Protein AF-A0A8T0TSN0-F1 (afdb_monomer)

Mean predicted aligned error: 18.47 Å

pLDDT: mean 72.39, std 22.63, range [35.97, 98.5]

Nearest PDB structures (foldseek):
  1fk3-assembly1_A  TM=9.485E-01  e=2.609E-08  Zea mays
  7w9a-assembly1_A  TM=9.425E-01  e=8.550E-08  Solanum melongena
  1mid-assembly1_A  TM=9.487E-01  e=1.592E-07  Hordeum vulgare
  2alg-assembly1_A  TM=9.330E-01  e=5.217E-07  Prunus persica
  7ksc-assembly1_A  TM=9.188E-01  e=3.512E-07  Punica granatum

Organism: Panicum virgatum (NCBI:txid38727)

Radius of gyration: 29.58 Å; Cα contacts (8 Å, |Δi|>4): 107; chains: 1; bounding box: 33×53×97 Å

Solvent-accessible surface area (backbone atoms only — not comparable to full-atom values): 11401 Å² total; per-residue (Å²): 144,73,74,69,62,58,55,56,54,51,54,50,52,57,56,56,60,66,73,67,60,82,75,82,75,81,74,80,77,77,86,78,91,77,94,82,85,81,88,88,90,86,87,86,89,87,83,86,90,82,85,88,86,81,88,87,76,90,79,67,58,61,64,56,52,51,57,58,56,63,65,71,77,76,76,76,79,76,66,80,79,71,78,73,75,73,45,53,71,58,58,49,56,37,46,52,60,28,46,51,24,26,58,62,77,38,98,59,74,41,75,65,14,39,47,23,56,45,52,54,57,70,61,31,77,47,49,68,36,41,30,47,50,39,54,36,48,47,55,44,41,72,75,68,58,48,38,65,69,41,60,51,42,46,47,55,79,51,75,44,87,70,101,67,83,74,55,87,77,61,65,39,88,75,55,113

Structure (mmCIF, N/CA/C/O backbone):
data_AF-A0A8T0TSN0-F1
#
_entry.id   AF-A0A8T0TSN0-F1
#
loop_
_atom_site.group_PDB
_atom_site.id
_atom_site.type_symbol
_atom_site.label_atom_id
_atom_site.label_alt_id
_atom_site.label_comp_id
_atom_site.label_asym_id
_atom_site.label_entity_id
_atom_site.label_seq_id
_atom_site.pdbx_PDB_ins_code
_atom_site.Cartn_x
_atom_site.Cartn_y
_atom_site.Cartn_z
_atom_site.occupancy
_atom_site.B_iso_or_equiv
_atom_site.auth_seq_id
_atom_site.auth_comp_id
_atom_site.auth_asym_id
_atom_site.auth_atom_id
_atom_site.pdbx_PDB_model_num
ATOM 1 N N . MET A 1 1 ? 4.024 39.958 25.732 1.00 46.03 1 MET A N 1
ATOM 2 C CA . MET A 1 1 ? 3.624 38.627 25.214 1.00 46.03 1 MET A CA 1
ATOM 3 C C . MET A 1 1 ? 3.167 38.753 23.751 1.00 46.03 1 MET A C 1
ATOM 5 O O . MET A 1 1 ? 1.988 38.971 23.524 1.00 46.03 1 MET A O 1
ATOM 9 N N . LYS A 1 2 ? 4.072 38.726 22.751 1.00 50.94 2 LYS A N 1
ATOM 10 C CA . LYS A 1 2 ? 3.690 38.924 21.323 1.00 50.94 2 LYS A CA 1
ATOM 11 C C . LYS A 1 2 ? 4.368 38.005 20.282 1.00 50.94 2 LYS A C 1
ATOM 13 O O . LYS A 1 2 ? 3.923 37.993 19.143 1.00 50.94 2 LYS A O 1
ATOM 18 N N . LYS A 1 3 ? 5.399 37.217 20.630 1.00 50.06 3 LYS A N 1
ATOM 19 C CA . LYS A 1 3 ? 6.140 36.394 19.643 1.00 50.06 3 LYS A CA 1
ATOM 20 C C . LYS A 1 3 ? 5.424 35.100 19.208 1.00 50.06 3 LYS A C 1
ATOM 22 O O . LYS A 1 3 ? 5.630 34.659 18.086 1.00 50.06 3 LYS A O 1
ATOM 27 N N . THR A 1 4 ? 4.562 34.513 20.042 1.00 53.72 4 THR A N 1
ATOM 28 C CA . THR A 1 4 ? 3.956 33.188 19.781 1.00 53.72 4 THR A CA 1
ATOM 29 C C . THR A 1 4 ? 2.926 33.182 18.644 1.00 53.72 4 THR A C 1
ATOM 31 O O . THR A 1 4 ? 2.804 32.191 17.931 1.00 53.72 4 THR A O 1
ATOM 34 N N . ILE A 1 5 ? 2.205 34.291 18.444 1.00 56.34 5 ILE A N 1
ATOM 35 C CA . ILE A 1 5 ? 1.092 34.387 17.478 1.00 56.34 5 ILE A CA 1
ATOM 36 C C . ILE A 1 5 ? 1.593 34.287 16.025 1.00 56.34 5 ILE A C 1
ATOM 38 O O . ILE A 1 5 ? 0.946 33.654 15.194 1.00 56.34 5 ILE A O 1
ATOM 42 N N . GLY A 1 6 ? 2.772 34.850 15.730 1.00 50.50 6 GLY A N 1
ATOM 43 C CA . GLY A 1 6 ? 3.362 34.809 14.388 1.00 50.50 6 GLY A CA 1
ATOM 44 C C . GLY A 1 6 ? 3.642 33.384 13.902 1.00 50.50 6 GLY A C 1
ATOM 45 O O . GLY A 1 6 ? 3.283 33.043 12.780 1.00 50.50 6 GLY A O 1
ATOM 46 N N . ASN A 1 7 ? 4.195 32.524 14.765 1.00 55.28 7 ASN A N 1
ATOM 47 C CA . ASN A 1 7 ? 4.469 31.128 14.405 1.00 55.28 7 ASN A CA 1
ATOM 48 C C . ASN A 1 7 ? 3.186 30.348 14.090 1.00 55.28 7 ASN A C 1
ATOM 50 O O . ASN A 1 7 ? 3.180 29.548 13.160 1.00 55.28 7 ASN A O 1
ATOM 54 N N . LEU A 1 8 ? 2.094 30.589 14.824 1.00 56.00 8 LEU A N 1
ATOM 55 C CA . LEU A 1 8 ? 0.829 29.884 14.596 1.00 56.00 8 LEU A CA 1
ATOM 56 C C . LEU A 1 8 ? 0.200 30.254 13.240 1.00 56.00 8 LEU A C 1
ATOM 58 O O . LEU A 1 8 ? -0.287 29.376 12.528 1.00 56.00 8 LEU A O 1
ATOM 62 N N . LEU A 1 9 ? 0.278 31.532 12.849 1.00 54.62 9 LEU A N 1
ATOM 63 C CA . LEU A 1 9 ? -0.134 31.992 11.518 1.00 54.62 9 LEU A CA 1
ATOM 64 C C . LEU A 1 9 ? 0.732 31.371 10.412 1.00 54.62 9 LEU A C 1
ATOM 66 O O . LEU A 1 9 ? 0.193 30.875 9.428 1.00 54.62 9 LEU A O 1
ATOM 70 N N . VAL A 1 10 ? 2.056 31.327 10.595 1.00 57.38 10 VAL A N 1
ATOM 71 C CA . VAL A 1 10 ? 2.988 30.709 9.635 1.00 57.38 10 VAL A CA 1
ATOM 72 C C . VAL A 1 10 ? 2.719 29.207 9.465 1.00 57.38 10 VAL A C 1
ATOM 74 O O . VAL A 1 10 ? 2.644 28.730 8.334 1.00 57.38 10 VAL A O 1
ATOM 77 N N . ILE A 1 11 ? 2.498 28.465 10.557 1.00 57.41 11 ILE A N 1
ATOM 78 C CA . ILE A 1 11 ? 2.144 27.032 10.517 1.00 57.41 11 ILE A CA 1
ATOM 79 C C . ILE A 1 11 ? 0.813 26.811 9.780 1.00 57.41 11 ILE A C 1
ATOM 81 O O . ILE A 1 11 ? 0.703 25.880 8.980 1.00 57.41 11 ILE A O 1
ATOM 85 N N . SER A 1 12 ? -0.181 27.678 10.004 1.00 54.06 12 SER A N 1
ATOM 86 C CA . SER A 1 12 ? -1.454 27.636 9.274 1.00 54.06 12 SER A CA 1
ATOM 87 C C . SER A 1 12 ? -1.238 27.842 7.770 1.00 54.06 12 SER A C 1
ATOM 89 O O . SER A 1 12 ? -1.672 27.016 6.967 1.00 54.06 12 SER A O 1
ATOM 91 N N . SER A 1 13 ? -0.479 28.872 7.379 1.00 53.94 13 SER A N 1
ATOM 92 C CA . SER A 1 13 ? -0.150 29.148 5.974 1.00 53.94 13 SER A CA 1
ATOM 93 C C . SER A 1 13 ? 0.579 27.988 5.291 1.00 53.94 13 SER A C 1
ATOM 95 O O . SER A 1 13 ? 0.224 27.652 4.162 1.00 53.94 13 SER A O 1
ATOM 97 N N . TYR A 1 14 ? 1.539 27.334 5.957 1.00 52.16 14 TYR A N 1
ATOM 98 C CA . TYR A 1 14 ? 2.196 26.139 5.408 1.00 52.16 14 TYR A CA 1
ATOM 99 C C . TYR A 1 14 ? 1.219 24.974 5.202 1.00 52.16 14 TYR A C 1
ATOM 101 O O . TYR A 1 14 ? 1.295 24.302 4.175 1.00 52.16 14 TYR A O 1
ATOM 109 N N . LYS A 1 15 ? 0.254 24.770 6.113 1.00 51.84 15 LYS A N 1
ATOM 110 C CA . LYS A 1 15 ? -0.822 23.787 5.905 1.00 51.84 15 LYS A CA 1
ATOM 111 C C . LYS A 1 15 ? -1.685 24.127 4.688 1.00 51.84 15 LYS A C 1
ATOM 113 O O . LYS A 1 15 ? -1.944 23.238 3.887 1.00 51.84 15 LYS A O 1
ATOM 118 N N . TYR A 1 16 ? -2.085 25.387 4.507 1.00 43.66 16 TYR A N 1
ATOM 119 C CA . TYR A 1 16 ? -2.897 25.795 3.350 1.00 43.66 16 TYR A CA 1
ATOM 120 C C . TYR A 1 16 ? -2.176 25.610 2.004 1.00 43.66 16 TYR A C 1
ATOM 122 O O . TYR A 1 16 ? -2.794 25.130 1.058 1.00 43.66 16 TYR A O 1
ATOM 130 N N . HIS A 1 17 ? -0.878 25.919 1.912 1.00 45.03 17 HIS A N 1
ATOM 131 C CA . HIS A 1 17 ? -0.121 25.775 0.656 1.00 45.03 17 HIS A CA 1
ATOM 132 C C . HIS A 1 17 ? 0.126 24.311 0.246 1.00 45.03 17 HIS A C 1
ATOM 134 O O . HIS A 1 17 ? 0.372 24.042 -0.929 1.00 45.03 17 HIS A O 1
ATOM 140 N N . ALA A 1 18 ? 0.020 23.355 1.175 1.00 51.06 18 ALA A N 1
ATOM 141 C CA . ALA A 1 18 ? 0.061 21.929 0.847 1.00 51.06 18 ALA A CA 1
ATOM 142 C C . ALA A 1 18 ? -1.215 21.449 0.120 1.00 51.06 18 ALA A C 1
ATOM 144 O O . ALA A 1 18 ? -1.138 20.537 -0.697 1.00 51.06 18 ALA A O 1
ATOM 145 N N . TYR A 1 19 ? -2.369 22.083 0.366 1.00 48.78 19 TYR A N 1
ATOM 146 C CA . TYR A 1 19 ? -3.652 21.730 -0.265 1.00 48.78 19 TYR A CA 1
ATOM 147 C C . TYR A 1 19 ? -3.869 22.353 -1.656 1.00 48.78 19 TYR A C 1
ATOM 149 O O . TYR A 1 19 ? -4.847 22.021 -2.319 1.00 48.78 19 TYR A O 1
ATOM 157 N N . THR A 1 20 ? -2.988 23.251 -2.110 1.00 43.12 20 THR A N 1
ATOM 158 C CA . THR A 1 20 ? -3.119 23.952 -3.404 1.00 43.12 20 THR A CA 1
ATOM 159 C C . THR A 1 20 ? -2.108 23.504 -4.463 1.00 43.12 20 THR A C 1
ATOM 161 O O . THR A 1 20 ? -2.026 24.110 -5.532 1.00 43.12 20 THR A O 1
ATOM 164 N N . GLN A 1 21 ? -1.365 22.419 -4.216 1.00 43.66 21 GLN A N 1
ATOM 165 C CA . GLN A 1 21 ? -0.650 21.707 -5.279 1.00 43.66 21 GLN A CA 1
ATOM 166 C C . GLN A 1 21 ? -1.676 21.063 -6.233 1.00 43.66 21 GLN A C 1
ATOM 168 O O . GLN A 1 21 ? -2.540 20.318 -5.766 1.00 43.66 21 GLN A O 1
ATOM 173 N N . PRO A 1 22 ? -1.624 21.316 -7.555 1.00 40.66 22 PRO A N 1
ATOM 174 C CA . PRO A 1 22 ? -2.557 20.700 -8.489 1.00 40.66 22 PRO A CA 1
ATOM 175 C C . PRO A 1 22 ? -2.286 19.195 -8.588 1.00 40.66 22 PRO A C 1
ATOM 177 O O . PRO A 1 22 ? -1.227 18.776 -9.053 1.00 40.66 22 PRO A O 1
ATOM 180 N N . ILE A 1 23 ? -3.263 18.384 -8.172 1.00 48.88 23 ILE A N 1
ATOM 181 C CA . ILE A 1 23 ? -3.231 16.924 -8.327 1.00 48.88 23 ILE A CA 1
ATOM 182 C C . ILE A 1 23 ? -3.028 16.600 -9.817 1.00 48.88 23 ILE A C 1
ATOM 184 O O . ILE A 1 23 ? -3.857 17.032 -10.630 1.00 48.88 23 ILE A O 1
ATOM 188 N N . PRO A 1 24 ? -1.990 15.825 -10.200 1.00 42.97 24 PRO A N 1
ATOM 189 C CA . PRO A 1 24 ? -1.867 15.310 -11.555 1.00 42.97 24 PRO A CA 1
ATOM 190 C C . PRO A 1 24 ? -3.104 14.466 -11.853 1.00 42.97 24 PRO A C 1
ATOM 192 O O . PRO A 1 24 ? -3.306 13.416 -11.249 1.00 42.97 24 PRO A O 1
ATOM 195 N N . GLN A 1 25 ? -3.975 14.949 -12.739 1.00 44.41 25 GLN A N 1
ATOM 196 C CA . GLN A 1 25 ? -5.212 14.247 -13.065 1.00 44.41 25 GLN A CA 1
ATOM 197 C C . GLN A 1 25 ? -4.860 12.907 -13.721 1.00 44.41 25 GLN A C 1
ATOM 199 O O . GLN A 1 25 ? -4.464 12.873 -14.888 1.00 44.41 25 GLN A O 1
ATOM 204 N N . HIS A 1 26 ? -5.009 11.806 -12.977 1.00 50.00 26 HIS A N 1
ATOM 205 C CA . HIS A 1 26 ? -4.962 10.457 -13.534 1.00 50.00 26 HIS A CA 1
ATOM 206 C C . HIS A 1 26 ? -6.124 10.332 -14.518 1.00 50.00 26 HIS A C 1
ATOM 208 O O . HIS A 1 26 ? -7.288 10.187 -14.143 1.00 50.00 26 HIS A O 1
ATOM 214 N N . GLN A 1 27 ? -5.808 10.515 -15.798 1.00 49.09 27 GLN A N 1
ATOM 215 C CA . GLN A 1 27 ? -6.815 10.756 -16.815 1.00 49.09 27 GLN A CA 1
ATOM 216 C C . GLN A 1 27 ? -7.541 9.453 -17.154 1.00 49.09 27 GLN A C 1
ATOM 218 O O . GLN A 1 27 ? -7.103 8.702 -18.026 1.00 49.09 27 GLN A O 1
ATOM 223 N N . HIS A 1 28 ? -8.678 9.224 -16.487 1.00 44.50 28 HIS A N 1
ATOM 224 C CA . HIS A 1 28 ? -9.681 8.231 -16.870 1.00 44.50 28 HIS A CA 1
ATOM 225 C C . HIS A 1 28 ? -10.085 8.459 -18.331 1.00 44.50 28 HIS A C 1
ATOM 227 O O . HIS A 1 28 ? -10.929 9.295 -18.662 1.00 44.50 28 HIS A O 1
ATOM 233 N N . ARG A 1 29 ? -9.425 7.730 -19.232 1.00 45.00 29 ARG A N 1
ATOM 234 C CA . ARG A 1 29 ? -9.564 7.890 -20.675 1.00 45.00 29 ARG A CA 1
ATOM 235 C C . ARG A 1 29 ? -10.793 7.129 -21.166 1.00 45.00 29 ARG A C 1
ATOM 237 O O . ARG A 1 29 ? -10.674 6.092 -21.811 1.00 45.00 29 ARG A O 1
ATOM 244 N N . SER A 1 30 ? -11.976 7.671 -20.888 1.00 48.28 30 SER A N 1
ATOM 245 C CA . SER A 1 30 ? -13.216 7.229 -21.529 1.00 48.28 30 SER A CA 1
ATOM 246 C C . SER A 1 30 ? -13.090 7.370 -23.048 1.00 48.28 30 SER A C 1
ATOM 248 O O . SER A 1 30 ? -13.093 8.478 -23.586 1.00 48.28 30 SER A O 1
ATOM 250 N N . HIS A 1 31 ? -12.966 6.243 -23.749 1.00 50.12 31 HIS A N 1
ATOM 251 C CA . HIS A 1 31 ? -12.970 6.191 -25.209 1.00 50.12 31 HIS A CA 1
ATOM 252 C C . HIS A 1 31 ? -14.395 6.417 -25.737 1.00 50.12 31 HIS A C 1
ATOM 254 O O . HIS A 1 31 ? -15.145 5.467 -25.952 1.00 50.12 31 HIS A O 1
ATOM 260 N N . SER A 1 32 ? -14.769 7.681 -25.950 1.00 55.88 32 SER A N 1
ATOM 261 C CA . SER A 1 32 ? -15.997 8.029 -26.673 1.00 55.88 32 SER A CA 1
ATOM 262 C C . SER A 1 32 ? -15.746 8.046 -28.184 1.00 55.88 32 SER A C 1
ATOM 264 O O . SER A 1 32 ? -14.800 8.680 -28.650 1.00 55.88 32 SER A O 1
ATOM 266 N N . ASN A 1 33 ? -16.586 7.339 -28.944 1.00 62.00 33 ASN A N 1
ATOM 267 C CA . ASN A 1 33 ? -16.467 7.161 -30.393 1.00 62.00 33 ASN A CA 1
ATOM 268 C C . ASN A 1 33 ? -17.555 7.973 -31.126 1.00 62.00 33 ASN A C 1
ATOM 270 O O . ASN A 1 33 ? -18.679 7.511 -31.290 1.00 62.00 33 ASN A O 1
ATOM 274 N N . GLN A 1 34 ? -17.205 9.169 -31.601 1.00 46.94 34 GLN A N 1
ATOM 275 C CA . GLN A 1 34 ? -18.017 10.021 -32.485 1.00 46.94 34 GLN A CA 1
ATOM 276 C C . GLN A 1 34 ? -17.013 10.871 -33.291 1.00 46.94 34 GLN A C 1
ATOM 278 O O . GLN A 1 34 ? -16.213 11.577 -32.691 1.00 46.94 34 GLN A O 1
ATOM 283 N N . HIS A 1 35 ? -16.880 10.833 -34.618 1.00 53.66 35 HIS A N 1
ATOM 284 C CA . HIS A 1 35 ? -17.768 10.425 -35.713 1.00 53.66 35 HIS A CA 1
ATOM 285 C C . HIS A 1 35 ? -19.004 11.312 -35.943 1.00 53.66 35 HIS A C 1
ATOM 287 O O . HIS A 1 35 ? -20.119 10.816 -36.041 1.00 53.66 35 HIS A O 1
ATOM 293 N N . THR A 1 36 ? -18.769 12.618 -36.119 1.00 39.94 36 THR A N 1
ATOM 294 C CA . THR A 1 36 ? -19.529 13.464 -37.064 1.00 39.94 36 THR A CA 1
ATOM 295 C C . THR A 1 36 ? -18.716 14.699 -37.459 1.00 39.94 36 THR A C 1
ATOM 297 O O . THR A 1 36 ? -18.058 15.300 -36.617 1.00 39.94 36 THR A O 1
ATOM 300 N N . GLN A 1 37 ? -18.810 15.103 -38.727 1.00 42.53 37 GLN A N 1
ATOM 301 C CA . GLN A 1 37 ? -18.306 16.369 -39.269 1.00 42.53 37 GLN A CA 1
ATOM 302 C C . GLN A 1 37 ? -19.433 17.004 -40.096 1.00 42.53 37 GLN A C 1
ATOM 304 O O . GLN A 1 37 ? -20.152 16.275 -40.783 1.00 42.53 37 GLN A O 1
ATOM 309 N N . PRO A 1 38 ? -19.613 18.335 -40.035 1.00 47.53 38 PRO A N 1
ATOM 310 C CA . PRO A 1 38 ? -19.686 19.067 -41.303 1.00 47.53 38 PRO A CA 1
ATOM 311 C C . PRO A 1 38 ? -19.029 20.466 -41.295 1.00 47.53 38 PRO A C 1
ATOM 313 O O . PRO A 1 38 ? -18.999 21.167 -40.292 1.00 47.53 38 PRO A O 1
ATOM 316 N N . SER A 1 39 ? -18.547 20.845 -42.482 1.00 43.16 39 SER A N 1
ATOM 317 C CA . SER A 1 39 ? -18.520 22.187 -43.098 1.00 43.16 39 SER A CA 1
ATOM 318 C C . SER A 1 39 ? -18.404 23.459 -42.238 1.00 43.16 39 SER A C 1
ATOM 320 O O . SER A 1 39 ? -19.370 23.868 -41.604 1.00 43.16 39 SER A O 1
ATOM 322 N N . HIS A 1 40 ? -17.326 24.230 -42.447 1.00 44.66 40 HIS A N 1
ATOM 323 C CA . HIS A 1 40 ? -17.355 25.419 -43.333 1.00 44.66 40 HIS A CA 1
ATOM 324 C C . HIS A 1 40 ? -15.958 26.061 -43.474 1.00 44.66 40 HIS A C 1
ATOM 326 O O . HIS A 1 40 ? -15.380 26.470 -42.475 1.00 44.66 40 HIS A O 1
ATOM 332 N N . TYR A 1 41 ? -15.438 26.209 -44.703 1.00 39.41 41 TYR A N 1
ATOM 333 C CA . TYR A 1 41 ? -14.265 27.053 -44.999 1.00 39.41 41 TYR A CA 1
ATOM 334 C C . TYR A 1 41 ? -14.309 27.646 -46.419 1.00 39.41 41 TYR A C 1
ATOM 336 O O . TYR A 1 41 ? -14.544 26.937 -47.394 1.00 39.41 41 TYR A O 1
ATOM 344 N N . LEU A 1 42 ? -14.044 28.954 -46.486 1.00 45.34 42 LEU A N 1
ATOM 345 C CA . LEU A 1 42 ? -13.826 29.855 -47.634 1.00 45.34 42 LEU A CA 1
ATOM 346 C C . LEU A 1 42 ? -12.902 30.976 -47.088 1.00 45.34 42 LEU A C 1
ATOM 348 O O . LEU A 1 42 ? -12.923 31.205 -45.880 1.00 45.34 42 LEU A O 1
ATOM 352 N N . HIS A 1 43 ? -12.089 31.739 -47.821 1.00 39.88 43 HIS A N 1
ATOM 353 C CA . HIS A 1 43 ? -11.708 31.864 -49.242 1.00 39.88 43 HIS A CA 1
ATOM 354 C C . HIS A 1 43 ? -10.313 32.564 -49.226 1.00 39.88 43 HIS A C 1
ATOM 356 O O . HIS A 1 43 ? -9.998 33.198 -48.221 1.00 39.88 43 HIS A O 1
ATOM 362 N N . ALA A 1 44 ? -9.415 32.571 -50.216 1.00 43.44 44 ALA A N 1
ATOM 363 C CA . ALA A 1 44 ? -9.299 32.032 -51.583 1.00 43.44 44 ALA A CA 1
ATOM 364 C C . ALA A 1 44 ? -7.757 31.870 -51.851 1.00 43.44 44 ALA A C 1
ATOM 366 O O . ALA A 1 44 ? -7.013 31.798 -50.877 1.00 43.44 44 ALA A O 1
ATOM 367 N N . GLU A 1 45 ? -7.124 31.792 -53.032 1.00 41.94 45 GLU A N 1
ATOM 368 C CA . GLU A 1 45 ? -7.501 31.801 -54.462 1.00 41.94 45 GLU A CA 1
ATOM 369 C C . GLU A 1 45 ? -6.876 30.538 -55.141 1.00 41.94 45 GLU A C 1
ATOM 371 O O . GLU A 1 45 ? -7.135 29.450 -54.637 1.00 41.94 45 GLU A O 1
ATOM 376 N N . GLY A 1 46 ? -6.073 30.485 -56.225 1.00 38.97 46 GLY A N 1
ATOM 377 C CA . GLY A 1 46 ? -5.625 31.451 -57.251 1.00 38.97 46 GLY A CA 1
ATOM 378 C C . GLY A 1 46 ? -4.300 31.047 -57.926 1.00 38.97 46 GLY A C 1
ATOM 379 O O . GLY A 1 46 ? -3.326 30.790 -57.227 1.00 38.97 46 GLY A O 1
ATOM 380 N N . GLY A 1 47 ? -4.233 31.051 -59.269 1.00 35.97 47 GLY A N 1
ATOM 381 C CA . GLY A 1 47 ? -2.957 31.044 -60.019 1.00 35.97 47 GLY A CA 1
ATOM 382 C C . GLY A 1 47 ? -2.766 29.971 -61.110 1.00 35.97 47 GLY A C 1
ATOM 383 O O . GLY A 1 47 ? -2.395 28.849 -60.806 1.00 35.97 47 GLY A O 1
ATOM 384 N N . ALA A 1 48 ? -2.923 30.392 -62.375 1.00 44.81 48 ALA A N 1
ATOM 385 C CA . ALA A 1 48 ? -2.330 29.875 -63.630 1.00 44.81 48 ALA A CA 1
ATOM 386 C C . ALA A 1 48 ? -2.343 28.359 -63.986 1.00 44.81 48 ALA A C 1
ATOM 388 O O . ALA A 1 48 ? -1.936 27.477 -63.241 1.00 44.81 48 ALA A O 1
ATOM 389 N N . THR A 1 49 ? -2.704 28.066 -65.243 1.00 46.94 49 THR A N 1
ATOM 390 C CA . THR A 1 49 ? -2.707 26.714 -65.838 1.00 46.94 49 THR A CA 1
ATOM 391 C C . THR A 1 49 ? -1.481 26.461 -66.721 1.00 46.94 49 THR A C 1
ATOM 393 O O . THR A 1 49 ? -1.091 27.342 -67.480 1.00 46.94 49 THR A O 1
ATOM 396 N N . HIS A 1 50 ? -0.940 25.234 -66.731 1.00 42.69 50 HIS A N 1
ATOM 397 C CA . HIS A 1 50 ? -0.062 24.762 -67.816 1.00 42.69 50 HIS A CA 1
ATOM 398 C C . HIS A 1 50 ? -0.322 23.290 -68.201 1.00 42.69 50 HIS A C 1
ATOM 400 O O . HIS A 1 50 ? 0.163 22.363 -67.567 1.00 42.69 50 HIS A O 1
ATOM 406 N N . GLN A 1 51 ? -1.126 23.148 -69.262 1.00 49.03 51 GLN A N 1
ATOM 407 C CA . GLN A 1 51 ? -1.207 22.107 -70.308 1.00 49.03 51 GLN A CA 1
ATOM 408 C C . GLN A 1 51 ? -0.753 20.651 -70.039 1.00 49.03 51 GLN A C 1
ATOM 410 O O . GLN A 1 51 ? 0.355 20.358 -69.605 1.00 49.03 51 GLN A O 1
ATOM 415 N N . ALA A 1 52 ? -1.601 19.708 -70.464 1.00 48.81 52 ALA A N 1
ATOM 416 C CA . ALA A 1 52 ? -1.407 18.270 -70.289 1.00 48.81 52 ALA A CA 1
ATOM 417 C C . ALA A 1 52 ? -0.648 17.569 -71.435 1.00 48.81 52 ALA A C 1
ATOM 419 O O . ALA A 1 52 ? -0.798 17.898 -72.613 1.00 48.81 52 ALA A O 1
ATOM 420 N N . ARG A 1 53 ? 0.037 16.472 -71.085 1.00 52.22 53 ARG A N 1
ATOM 421 C CA . ARG A 1 53 ? 0.219 15.277 -71.931 1.00 52.22 53 ARG A CA 1
ATOM 422 C C . ARG A 1 53 ? -0.099 14.042 -71.084 1.00 52.22 53 ARG A C 1
ATOM 424 O O . ARG A 1 53 ? 0.132 14.057 -69.879 1.00 52.22 53 ARG A O 1
ATOM 431 N N . ALA A 1 54 ? -0.663 13.000 -71.691 1.00 47.78 54 ALA A N 1
ATOM 432 C CA . ALA A 1 54 ? -1.225 11.855 -70.973 1.00 47.78 54 ALA A CA 1
ATOM 433 C C . ALA A 1 54 ? -0.694 10.515 -71.502 1.00 47.78 54 ALA A C 1
ATOM 435 O O . ALA A 1 54 ? -0.476 10.395 -72.703 1.00 47.78 54 ALA A O 1
ATOM 436 N N . MET A 1 55 ? -0.640 9.510 -70.608 1.00 46.56 55 MET A N 1
ATOM 437 C CA . MET A 1 55 ? -0.474 8.068 -70.902 1.00 46.56 55 MET A CA 1
ATOM 438 C C . MET A 1 55 ? 0.918 7.653 -71.468 1.00 46.56 55 MET A C 1
ATOM 440 O O . MET A 1 55 ? 1.577 8.446 -72.122 1.00 46.56 55 MET A O 1
ATOM 444 N N . THR A 1 56 ? 1.493 6.460 -71.221 1.00 51.09 56 THR A N 1
ATOM 445 C CA . THR A 1 56 ? 1.079 5.228 -70.495 1.00 51.09 56 THR A CA 1
ATOM 446 C C . THR A 1 56 ? 2.264 4.545 -69.768 1.00 51.09 56 THR A C 1
ATOM 448 O O . THR A 1 56 ? 3.242 4.217 -70.434 1.00 51.09 56 THR A O 1
ATOM 451 N N . THR A 1 57 ? 2.117 4.133 -68.493 1.00 42.19 57 THR A N 1
ATOM 452 C CA . THR A 1 57 ? 3.005 3.106 -67.866 1.00 42.19 57 THR A CA 1
ATOM 453 C C . THR A 1 57 ? 2.301 2.263 -66.778 1.00 42.19 57 THR A C 1
ATOM 455 O O . THR A 1 57 ? 2.745 2.179 -65.636 1.00 42.19 57 THR A O 1
ATOM 458 N N . LYS A 1 58 ? 1.162 1.629 -67.099 1.00 42.22 58 LYS A N 1
ATOM 459 C CA . LYS A 1 58 ? 0.261 0.983 -66.109 1.00 42.22 58 LYS A CA 1
ATOM 460 C C . LYS A 1 58 ? 0.785 -0.281 -65.383 1.00 42.22 58 LYS A C 1
ATOM 462 O O . LYS A 1 58 ? 0.054 -0.820 -64.561 1.00 42.22 58 LYS A O 1
ATOM 467 N N . ALA A 1 59 ? 1.996 -0.770 -65.665 1.00 50.09 59 ALA A N 1
ATOM 468 C CA . ALA A 1 59 ? 2.461 -2.087 -65.195 1.00 50.09 59 ALA A CA 1
ATOM 469 C C . ALA A 1 59 ? 3.355 -2.079 -63.934 1.00 50.09 59 ALA A C 1
ATOM 471 O O . ALA A 1 59 ? 3.414 -3.082 -63.231 1.00 50.09 59 ALA A O 1
ATOM 472 N N . ILE A 1 60 ? 4.052 -0.976 -63.630 1.00 50.47 60 ILE A N 1
ATOM 473 C CA . ILE A 1 60 ? 5.075 -0.944 -62.559 1.00 50.47 60 ILE A CA 1
ATOM 474 C C . ILE A 1 60 ? 4.476 -0.527 -61.198 1.00 50.47 60 ILE A C 1
ATOM 476 O O . ILE A 1 60 ? 4.986 -0.892 -60.140 1.00 50.47 60 ILE A O 1
ATOM 480 N N . SER A 1 61 ? 3.355 0.200 -61.201 1.00 51.56 61 SER A N 1
ATOM 481 C CA . SER A 1 61 ? 2.770 0.808 -59.998 1.00 51.56 61 SER A CA 1
ATOM 482 C C . SER A 1 61 ? 2.140 -0.178 -59.007 1.00 51.56 61 SER A C 1
ATOM 484 O O . SER A 1 61 ? 2.070 0.137 -57.822 1.00 51.56 61 SER A O 1
ATOM 486 N N . ALA A 1 62 ? 1.700 -1.362 -59.446 1.00 51.34 62 ALA A N 1
ATOM 487 C CA . ALA A 1 62 ?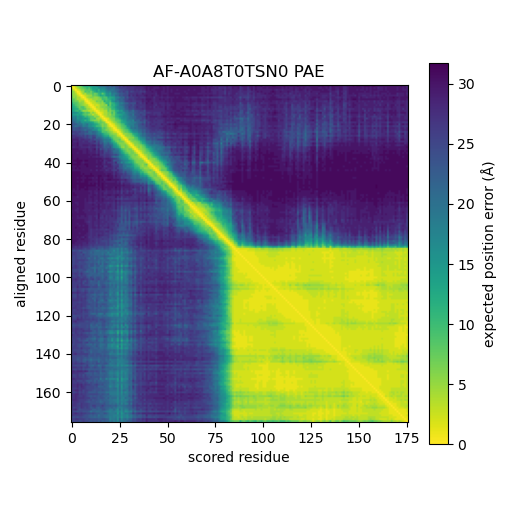 0.988 -2.307 -58.580 1.00 51.34 62 ALA A CA 1
ATOM 488 C C . ALA A 1 62 ? 1.870 -2.849 -57.438 1.00 51.34 62 ALA A C 1
ATOM 490 O O . ALA A 1 62 ? 1.478 -2.796 -56.274 1.00 51.34 62 ALA A O 1
ATOM 491 N N . LEU A 1 63 ? 3.084 -3.313 -57.756 1.00 51.22 63 LEU A N 1
ATOM 492 C CA . LEU A 1 63 ? 4.012 -3.875 -56.765 1.00 51.22 63 LEU A CA 1
ATOM 493 C C . LEU A 1 63 ? 4.504 -2.814 -55.771 1.00 51.22 63 LEU A C 1
ATOM 495 O O . LEU A 1 63 ? 4.549 -3.073 -54.571 1.00 51.22 63 LEU A O 1
ATOM 499 N N . ALA A 1 64 ? 4.808 -1.603 -56.250 1.00 51.75 64 ALA A N 1
ATOM 500 C CA . ALA A 1 64 ? 5.247 -0.501 -55.395 1.00 51.75 64 ALA A CA 1
ATOM 501 C C . ALA A 1 64 ? 4.166 -0.082 -54.381 1.00 51.75 64 ALA A C 1
ATOM 503 O O . ALA A 1 64 ? 4.469 0.107 -53.204 1.00 51.75 64 ALA A O 1
ATOM 504 N N . VAL A 1 65 ? 2.900 0.013 -54.807 1.00 53.22 65 VAL A N 1
ATOM 505 C CA . VAL A 1 65 ? 1.785 0.382 -53.915 1.00 53.22 65 VAL A CA 1
ATOM 506 C C . VAL A 1 65 ? 1.503 -0.709 -52.877 1.00 53.22 65 VAL A C 1
ATOM 508 O O . VAL A 1 65 ? 1.277 -0.379 -51.717 1.00 53.22 65 VAL A O 1
ATOM 511 N N . VAL A 1 66 ? 1.578 -1.995 -53.243 1.00 55.69 66 VAL A N 1
ATOM 512 C CA . VAL A 1 66 ? 1.391 -3.102 -52.282 1.00 55.69 66 VAL A CA 1
ATOM 513 C C . VAL A 1 66 ? 2.504 -3.130 -51.227 1.00 55.69 66 VAL A C 1
ATOM 515 O O . VAL A 1 66 ? 2.208 -3.289 -50.044 1.00 55.69 66 VAL A O 1
ATOM 518 N N . LEU A 1 67 ? 3.764 -2.912 -51.618 1.00 52.19 67 LEU A N 1
ATOM 519 C CA . LEU A 1 67 ? 4.891 -2.855 -50.676 1.00 52.19 67 LEU A CA 1
ATOM 520 C C . LEU A 1 67 ? 4.791 -1.657 -49.715 1.00 52.19 67 LEU A C 1
ATOM 522 O O . LEU A 1 67 ? 5.037 -1.810 -48.519 1.00 52.19 67 LEU A O 1
ATOM 526 N N . LEU A 1 68 ? 4.371 -0.486 -50.208 1.00 50.84 68 LEU A N 1
ATOM 527 C CA . LEU A 1 68 ? 4.139 0.697 -49.370 1.00 50.84 68 LEU A CA 1
ATOM 528 C C . LEU A 1 68 ? 2.934 0.525 -48.427 1.00 50.84 68 LEU A C 1
ATOM 530 O O . LEU A 1 68 ? 2.990 0.970 -47.283 1.00 50.84 68 LEU A O 1
ATOM 534 N N . ALA A 1 69 ? 1.870 -0.155 -48.867 1.00 52.56 69 ALA A N 1
ATOM 535 C CA . ALA A 1 69 ? 0.706 -0.447 -48.030 1.00 52.56 69 ALA A CA 1
ATOM 536 C C . ALA A 1 69 ? 1.016 -1.471 -46.920 1.00 52.56 69 ALA A C 1
ATOM 538 O O . ALA A 1 69 ? 0.568 -1.301 -45.787 1.00 52.56 69 ALA A O 1
ATOM 539 N N . ALA A 1 70 ? 1.817 -2.501 -47.215 1.00 52.84 70 ALA A N 1
ATOM 540 C CA . ALA A 1 70 ? 2.218 -3.512 -46.234 1.00 52.84 70 ALA A CA 1
ATOM 541 C C . ALA A 1 70 ? 3.081 -2.929 -45.097 1.00 52.84 70 ALA A C 1
ATOM 543 O O . ALA A 1 70 ? 2.935 -3.330 -43.943 1.00 52.84 70 ALA A O 1
ATOM 544 N N . ALA A 1 71 ? 3.933 -1.943 -45.397 1.00 51.91 71 ALA A N 1
ATOM 545 C CA . ALA A 1 71 ? 4.778 -1.280 -44.401 1.00 51.91 71 ALA A CA 1
ATOM 546 C C . ALA A 1 71 ? 3.995 -0.425 -43.380 1.00 51.91 71 ALA A C 1
ATOM 548 O O . ALA A 1 71 ? 4.495 -0.164 -42.287 1.00 51.91 71 ALA A O 1
ATOM 549 N N . ALA A 1 72 ? 2.766 -0.002 -43.700 1.00 50.75 72 ALA A N 1
ATOM 550 C CA . ALA A 1 72 ? 1.988 0.929 -42.878 1.00 50.75 72 ALA A CA 1
ATOM 551 C C . ALA A 1 72 ? 1.308 0.296 -41.643 1.00 50.75 72 ALA A C 1
ATOM 553 O O . ALA A 1 72 ? 0.788 1.021 -40.798 1.00 50.75 72 ALA A O 1
ATOM 554 N N . PHE A 1 73 ? 1.295 -1.038 -41.521 1.00 51.06 73 PHE A N 1
ATOM 555 C CA . PHE A 1 73 ? 0.464 -1.761 -40.542 1.00 51.06 73 PHE A CA 1
ATOM 556 C C . PHE A 1 73 ? 1.217 -2.394 -39.357 1.00 51.06 73 PHE A C 1
ATOM 558 O O . PHE A 1 73 ? 0.615 -3.149 -38.593 1.00 51.06 73 PHE A O 1
ATOM 565 N N . HIS A 1 74 ? 2.512 -2.115 -39.172 1.00 50.19 74 HIS A N 1
ATOM 566 C CA . HIS A 1 74 ? 3.335 -2.704 -38.095 1.00 50.19 74 HIS A CA 1
ATOM 567 C C . HIS A 1 74 ? 4.044 -1.678 -37.190 1.00 50.19 74 HIS A C 1
ATOM 569 O O . HIS A 1 74 ? 5.060 -1.974 -36.567 1.00 50.19 74 HIS A O 1
ATOM 575 N N . GLN A 1 75 ? 3.465 -0.484 -37.034 1.00 55.72 75 GLN A N 1
ATOM 576 C CA . GLN A 1 75 ? 3.810 0.421 -35.931 1.00 55.72 75 GLN A CA 1
ATOM 577 C C . GLN A 1 75 ? 2.753 0.339 -34.827 1.00 55.72 75 GLN A C 1
ATOM 579 O O . GLN A 1 75 ? 1.925 1.231 -34.663 1.00 55.72 75 GLN A O 1
ATOM 584 N N . GLN A 1 76 ? 2.794 -0.752 -34.057 1.00 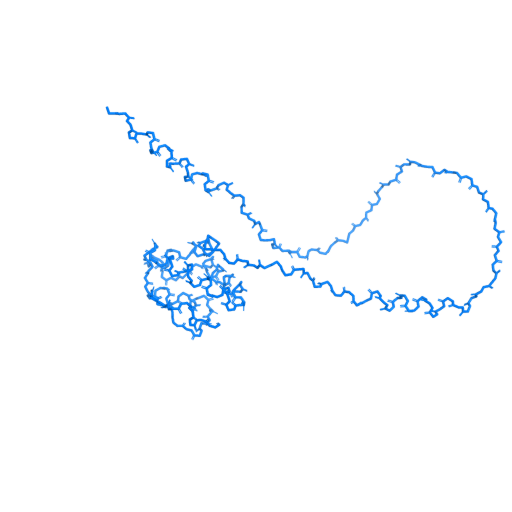58.25 76 GLN A N 1
ATOM 585 C CA . GLN A 1 76 ? 2.102 -0.818 -32.771 1.00 58.25 76 GLN A CA 1
ATOM 586 C C . GLN A 1 76 ? 2.672 0.289 -31.879 1.00 58.25 76 GLN A C 1
ATOM 588 O O . GLN A 1 76 ? 3.856 0.254 -31.535 1.00 58.25 76 GLN A O 1
ATOM 593 N N . LEU A 1 77 ? 1.851 1.274 -31.503 1.00 56.28 77 LEU A N 1
ATOM 594 C CA . LEU A 1 77 ? 2.270 2.298 -30.551 1.00 56.28 77 LEU A CA 1
ATOM 595 C C . LEU A 1 77 ? 2.377 1.661 -29.164 1.00 56.28 77 LEU A C 1
ATOM 597 O O . LEU A 1 77 ? 1.430 1.687 -28.377 1.00 56.28 77 LEU A O 1
ATOM 601 N N . ALA A 1 78 ? 3.563 1.142 -28.850 1.00 58.31 78 ALA A N 1
ATOM 602 C CA . ALA A 1 78 ? 4.021 1.067 -27.476 1.00 58.31 78 ALA A CA 1
ATOM 603 C C . ALA A 1 78 ? 4.024 2.502 -26.932 1.00 58.31 78 ALA A C 1
ATOM 605 O O . ALA A 1 78 ? 4.947 3.280 -27.182 1.00 58.31 78 ALA A O 1
ATOM 606 N N . ALA A 1 79 ? 2.940 2.881 -26.251 1.00 57.31 79 ALA A N 1
ATOM 607 C CA . ALA A 1 79 ? 2.908 4.121 -25.498 1.00 57.31 79 ALA A CA 1
ATOM 608 C C . ALA A 1 79 ? 4.114 4.107 -24.546 1.00 57.31 79 ALA A C 1
ATOM 610 O O . ALA A 1 79 ? 4.371 3.062 -23.941 1.00 57.31 79 ALA A O 1
ATOM 611 N N . PRO A 1 80 ? 4.866 5.215 -24.408 1.00 43.25 80 PRO A N 1
ATOM 612 C CA . PRO A 1 80 ? 5.966 5.246 -23.462 1.00 43.25 80 PRO A CA 1
ATOM 613 C C . PRO A 1 80 ? 5.394 4.912 -22.089 1.00 43.25 80 PRO A C 1
ATOM 615 O O . PRO A 1 80 ? 4.499 5.614 -21.606 1.00 43.25 80 PRO A O 1
ATOM 618 N N . ALA A 1 81 ? 5.886 3.823 -21.495 1.00 50.38 81 ALA A N 1
ATOM 619 C CA . ALA A 1 81 ? 5.561 3.464 -20.130 1.00 50.38 81 ALA A CA 1
ATOM 620 C C . ALA A 1 81 ? 6.006 4.637 -19.254 1.00 50.38 81 ALA A C 1
ATOM 622 O O . ALA A 1 81 ? 7.196 4.842 -19.011 1.00 50.38 81 ALA A O 1
ATOM 623 N N . ARG A 1 82 ? 5.041 5.467 -18.848 1.00 46.19 82 ARG A N 1
ATOM 624 C CA . ARG A 1 82 ? 5.268 6.477 -17.822 1.00 46.19 82 ARG A CA 1
ATOM 625 C C . ARG A 1 82 ? 5.583 5.676 -16.573 1.00 46.19 82 ARG A C 1
ATOM 627 O O . ARG A 1 82 ? 4.666 5.070 -16.033 1.00 46.19 82 ARG A O 1
ATOM 634 N N . ALA A 1 83 ? 6.856 5.633 -16.182 1.00 47.66 83 ALA A N 1
ATOM 635 C CA . ALA A 1 83 ? 7.276 4.980 -14.952 1.00 47.66 83 ALA A CA 1
ATOM 636 C C . ALA A 1 83 ? 6.400 5.529 -13.820 1.00 47.66 83 ALA A C 1
ATOM 638 O O . ALA A 1 83 ? 6.464 6.724 -13.511 1.00 47.66 83 ALA A O 1
ATOM 639 N N . ALA A 1 84 ? 5.515 4.682 -13.295 1.00 57.06 84 ALA A N 1
ATOM 640 C CA . ALA A 1 84 ? 4.453 5.070 -12.381 1.00 57.06 84 ALA A CA 1
ATOM 641 C C . ALA A 1 84 ? 5.039 5.164 -10.972 1.00 57.06 84 ALA A C 1
ATOM 643 O O . ALA A 1 84 ? 4.705 4.389 -10.086 1.00 57.06 84 ALA A O 1
ATOM 644 N N . TYR A 1 85 ? 5.984 6.093 -10.799 1.00 77.94 85 TYR A N 1
ATOM 645 C CA . TYR A 1 85 ? 6.799 6.185 -9.600 1.00 77.94 85 TYR A CA 1
ATOM 646 C C . TYR A 1 85 ? 5.910 6.363 -8.366 1.00 77.94 85 TYR A C 1
ATOM 648 O O . TYR A 1 85 ? 5.363 7.443 -8.124 1.00 77.94 85 TYR A O 1
ATOM 656 N N . ILE A 1 86 ? 5.769 5.281 -7.598 1.00 88.69 86 ILE A N 1
ATOM 657 C CA . ILE A 1 86 ? 4.999 5.249 -6.362 1.00 88.69 86 ILE A CA 1
ATOM 658 C C . ILE A 1 86 ? 5.581 6.285 -5.400 1.00 88.69 86 ILE A C 1
ATOM 660 O O . ILE A 1 86 ? 6.748 6.227 -5.013 1.00 88.69 86 ILE A O 1
ATOM 664 N N . THR A 1 87 ? 4.747 7.241 -4.992 1.00 92.31 87 THR A N 1
ATOM 665 C CA . THR A 1 87 ? 5.101 8.237 -3.977 1.00 92.31 87 THR A CA 1
ATOM 666 C C . THR A 1 87 ? 4.257 8.019 -2.730 1.00 92.31 87 THR A C 1
ATOM 668 O O . THR A 1 87 ? 3.048 7.804 -2.826 1.00 92.31 87 THR A O 1
ATOM 671 N N . CYS A 1 88 ? 4.856 8.135 -1.544 1.00 93.38 88 CYS A N 1
ATOM 672 C CA . CYS A 1 88 ? 4.101 7.989 -0.299 1.00 93.38 88 CYS A CA 1
ATOM 673 C C . CYS A 1 88 ? 2.923 8.974 -0.162 1.00 93.38 88 CYS A C 1
ATOM 675 O O . CYS A 1 88 ? 1.885 8.547 0.334 1.00 93.38 88 CYS A O 1
ATOM 677 N N . PRO A 1 89 ? 2.993 10.238 -0.636 1.00 93.31 89 PRO A N 1
ATOM 678 C CA . PRO A 1 89 ? 1.815 11.098 -0.726 1.00 93.31 89 PRO A CA 1
ATOM 679 C C . PRO A 1 89 ? 0.655 10.487 -1.524 1.00 93.31 89 PRO A C 1
ATOM 681 O O . PRO A 1 89 ? -0.469 10.535 -1.036 1.00 93.31 89 PRO A O 1
ATOM 684 N N . ALA A 1 90 ? 0.902 9.870 -2.688 1.00 90.88 90 ALA A N 1
ATOM 685 C CA . ALA A 1 90 ? -0.148 9.201 -3.465 1.00 90.88 90 ALA A CA 1
ATOM 686 C C . ALA A 1 90 ? -0.723 7.984 -2.718 1.00 90.88 90 ALA A C 1
ATOM 688 O O . ALA A 1 90 ? -1.934 7.902 -2.536 1.00 90.88 90 ALA A O 1
ATOM 689 N N . VAL A 1 91 ? 0.146 7.118 -2.173 1.00 93.38 91 VAL A N 1
ATOM 690 C CA . VAL A 1 91 ? -0.253 5.973 -1.326 1.00 93.38 91 VAL A CA 1
ATOM 691 C C . VAL A 1 91 ? -1.137 6.424 -0.156 1.00 93.38 91 VAL A C 1
ATOM 693 O O . VAL A 1 91 ? -2.147 5.797 0.151 1.00 93.38 91 VAL A O 1
ATOM 696 N N . LEU A 1 92 ? -0.801 7.548 0.482 1.00 92.75 92 LEU A N 1
ATOM 697 C CA . LEU A 1 92 ? -1.578 8.116 1.582 1.00 92.75 92 LEU A CA 1
ATOM 698 C C . LEU A 1 92 ? -2.915 8.727 1.132 1.00 92.75 92 LEU A C 1
ATOM 700 O O . LEU A 1 92 ? -3.870 8.681 1.907 1.00 92.75 92 LEU A O 1
ATOM 704 N N . GLN A 1 93 ? -3.021 9.287 -0.081 1.00 92.62 93 GLN A N 1
ATOM 705 C CA . GLN A 1 93 ? -4.312 9.745 -0.618 1.00 92.62 93 GLN A CA 1
ATOM 706 C C . GLN A 1 93 ? -5.251 8.565 -0.879 1.00 92.62 93 GLN A C 1
ATOM 708 O O . GLN A 1 93 ? -6.365 8.569 -0.356 1.00 92.62 93 GLN A O 1
ATOM 713 N N . ASP A 1 94 ? -4.787 7.525 -1.574 1.00 93.38 94 ASP A N 1
ATOM 714 C CA . ASP A 1 94 ? -5.601 6.342 -1.891 1.00 93.38 94 ASP A CA 1
ATOM 715 C C . ASP A 1 94 ? -6.043 5.579 -0.625 1.00 93.38 9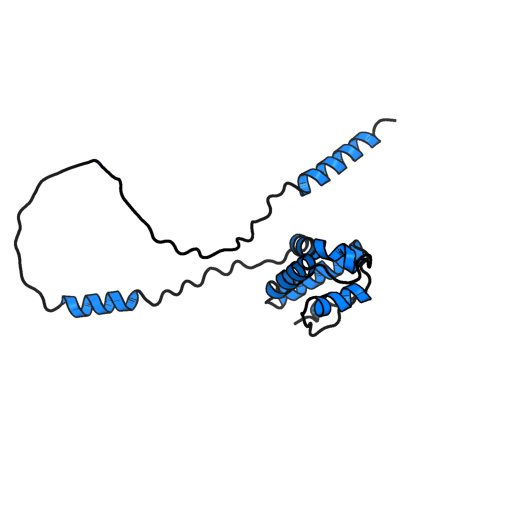4 ASP A C 1
ATOM 717 O O . ASP A 1 94 ? -7.139 5.020 -0.581 1.00 93.38 94 ASP A O 1
ATOM 721 N N . MET A 1 95 ? -5.244 5.628 0.449 1.00 95.62 95 MET A N 1
ATOM 722 C CA . MET A 1 95 ? -5.585 5.058 1.762 1.00 95.62 95 MET A CA 1
ATOM 723 C C . MET A 1 95 ? -6.416 5.985 2.669 1.00 95.62 95 MET A C 1
ATOM 725 O O . MET A 1 95 ? -6.936 5.531 3.690 1.00 95.62 95 MET A O 1
ATOM 729 N N . THR A 1 96 ? -6.586 7.272 2.338 1.00 96.06 96 THR A N 1
ATOM 730 C CA . THR A 1 96 ? -7.344 8.224 3.179 1.00 96.06 96 THR A CA 1
ATOM 731 C C . THR A 1 96 ? -8.805 7.791 3.422 1.00 96.06 96 THR A C 1
ATOM 733 O O . THR A 1 96 ? -9.251 7.863 4.570 1.00 96.06 96 THR A O 1
ATOM 736 N N . PRO A 1 97 ? -9.558 7.256 2.434 1.00 97.75 97 PRO A N 1
ATOM 737 C CA . PRO A 1 97 ? -10.913 6.736 2.657 1.00 97.75 97 PRO A CA 1
ATOM 738 C C . PRO A 1 97 ? -10.994 5.491 3.560 1.00 97.75 97 PRO A C 1
ATOM 740 O O . PRO A 1 97 ? -12.098 5.088 3.931 1.00 97.75 97 PRO A O 1
ATOM 743 N N . CYS A 1 98 ? -9.859 4.864 3.893 1.00 97.88 98 CYS A N 1
ATOM 744 C CA . CYS A 1 98 ? -9.777 3.684 4.758 1.00 97.88 98 CYS A CA 1
ATOM 745 C C . CYS A 1 98 ? -9.590 4.015 6.243 1.00 97.88 98 CYS A C 1
ATOM 747 O O . CYS A 1 98 ? -9.761 3.128 7.079 1.00 97.88 98 CYS A O 1
ATOM 749 N N . LEU A 1 99 ? -9.242 5.260 6.596 1.00 97.25 99 LEU A N 1
ATOM 750 C CA . LEU A 1 99 ? -8.908 5.638 7.976 1.00 97.25 99 LEU A CA 1
ATOM 751 C C . LEU A 1 99 ? -10.001 5.293 9.012 1.00 97.25 99 LEU A C 1
ATOM 753 O O . LEU A 1 99 ? -9.631 4.747 10.051 1.00 97.25 99 LEU A O 1
ATOM 757 N N . PRO A 1 100 ? -11.314 5.495 8.756 1.00 97.75 100 PRO A N 1
ATOM 758 C CA . PRO A 1 100 ? -12.362 5.118 9.710 1.00 97.75 100 PRO A CA 1
ATOM 759 C C . PRO A 1 100 ?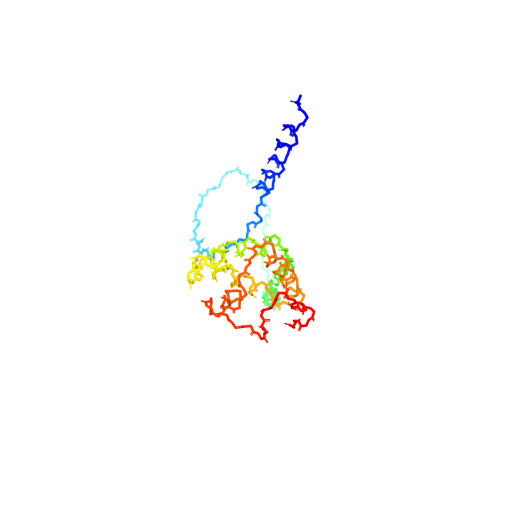 -12.393 3.619 10.039 1.00 97.75 100 PRO A C 1
ATOM 761 O O . PRO A 1 100 ? -12.614 3.249 11.190 1.00 97.75 100 PRO A O 1
ATOM 764 N N . PHE A 1 101 ? -12.123 2.754 9.056 1.00 98.12 101 PHE A N 1
ATOM 765 C CA . PHE A 1 101 ? -12.029 1.305 9.252 1.00 98.12 101 PHE A CA 1
ATOM 766 C C . PHE A 1 101 ? -10.709 0.912 9.924 1.00 98.12 101 PHE A C 1
ATOM 768 O O . PHE A 1 101 ? -10.706 0.194 10.920 1.00 98.12 101 PHE A O 1
ATOM 775 N N . LEU A 1 102 ? -9.581 1.446 9.443 1.00 97.06 102 LEU A N 1
ATOM 776 C CA . LEU A 1 102 ? -8.250 1.158 9.990 1.00 97.06 102 LEU A CA 1
ATOM 777 C C . LEU A 1 102 ? -8.099 1.584 11.456 1.00 97.06 102 LEU A C 1
ATOM 779 O O . LEU A 1 102 ? -7.352 0.952 12.195 1.00 97.06 102 LEU A O 1
ATOM 783 N N . GLN A 1 103 ? -8.810 2.625 11.892 1.00 96.50 103 GLN A N 1
ATOM 784 C CA . GLN A 1 103 ? -8.847 3.070 13.290 1.00 96.50 103 GLN A CA 1
ATOM 785 C C . GLN A 1 103 ? -9.943 2.365 14.118 1.00 96.50 103 GLN A C 1
ATOM 787 O O . GLN A 1 103 ? -9.991 2.537 15.336 1.00 96.50 103 GLN A O 1
ATOM 792 N N . GLY A 1 104 ? -10.784 1.534 13.489 1.00 95.31 104 GLY A N 1
ATOM 793 C CA . GLY A 1 104 ? -11.846 0.743 14.122 1.00 95.31 104 GLY A CA 1
ATOM 794 C C . GLY A 1 104 ? -13.105 1.524 14.512 1.00 95.31 104 GLY A C 1
ATOM 795 O O . GLY A 1 104 ? -13.813 1.113 15.430 1.00 95.31 104 GLY A O 1
ATOM 796 N N . GLY A 1 105 ? -13.380 2.648 13.844 1.00 95.25 105 GLY A N 1
ATOM 797 C CA . GLY A 1 105 ? -14.674 3.332 13.917 1.00 95.25 105 GLY A CA 1
ATOM 798 C C . GLY A 1 105 ? -15.740 2.634 13.065 1.00 95.25 105 GLY A C 1
ATOM 799 O O . GLY A 1 105 ? -16.841 2.369 13.548 1.00 95.25 105 GLY A O 1
ATOM 800 N N . ASP A 1 106 ? -15.387 2.276 11.827 1.00 96.94 106 ASP A N 1
ATOM 801 C CA . ASP A 1 106 ? -16.238 1.491 10.927 1.00 96.94 106 ASP A CA 1
ATOM 802 C C . ASP A 1 106 ? -15.961 -0.015 11.060 1.00 96.94 106 ASP A C 1
ATOM 804 O O . ASP A 1 106 ? -14.832 -0.441 11.295 1.00 96.94 106 ASP A O 1
ATOM 808 N N . ARG A 1 107 ? -16.999 -0.841 10.867 1.00 95.94 107 ARG A N 1
ATOM 809 C CA . ARG A 1 107 ? -16.907 -2.317 10.941 1.00 95.94 107 ARG A CA 1
ATOM 810 C C . ARG A 1 107 ? -16.437 -2.997 9.652 1.00 95.94 107 ARG A C 1
ATOM 812 O O . ARG A 1 107 ? -16.218 -4.202 9.658 1.00 95.94 107 ARG A O 1
ATOM 819 N N . SER A 1 108 ? -16.354 -2.253 8.557 1.00 97.81 108 SER A N 1
ATOM 820 C CA . SER A 1 108 ? -16.023 -2.743 7.216 1.00 97.81 108 SER A CA 1
ATOM 821 C C . SER A 1 108 ? -15.472 -1.585 6.380 1.00 97.81 108 SER A C 1
ATOM 823 O O . SER A 1 108 ? -15.943 -0.458 6.566 1.00 97.81 108 SER A O 1
ATOM 825 N N . PRO A 1 109 ? -14.539 -1.814 5.443 1.00 98.38 109 PRO A N 1
ATOM 826 C CA . PRO A 1 109 ? -14.031 -0.755 4.581 1.00 98.38 109 PRO A CA 1
ATOM 827 C C . PRO A 1 109 ? -15.123 -0.171 3.674 1.00 98.38 109 PRO A C 1
ATOM 829 O O . PRO A 1 109 ? -16.041 -0.860 3.227 1.00 98.38 109 PRO A O 1
ATOM 832 N N . SER A 1 110 ? -15.013 1.124 3.377 1.00 98.44 110 SER A N 1
ATOM 833 C CA . SER A 1 110 ? -15.911 1.799 2.436 1.00 98.44 110 SER A CA 1
ATOM 834 C C . SER A 1 110 ? -15.630 1.380 0.985 1.00 98.44 110 SER A C 1
ATOM 836 O O . SER A 1 110 ? -14.511 1.005 0.634 1.00 98.44 110 SER A O 1
ATOM 838 N N . ALA A 1 111 ? -16.615 1.521 0.091 1.00 98.19 111 ALA A N 1
ATOM 839 C CA . ALA A 1 111 ? -16.405 1.261 -1.339 1.00 98.19 111 ALA A CA 1
ATOM 840 C C . ALA A 1 111 ? -15.285 2.138 -1.943 1.00 98.19 111 ALA A C 1
ATOM 842 O O . ALA A 1 111 ? -14.534 1.676 -2.799 1.00 98.19 111 ALA A O 1
ATOM 843 N N . GLY A 1 112 ? -15.132 3.378 -1.455 1.00 98.06 112 GLY A N 1
ATOM 844 C CA . GLY A 1 112 ? -14.027 4.268 -1.827 1.00 98.06 112 GLY A CA 1
ATOM 845 C C . GLY A 1 112 ? -12.669 3.784 -1.309 1.00 98.06 112 GLY A C 1
ATOM 846 O O . GLY A 1 112 ? -11.692 3.822 -2.050 1.00 98.06 112 GLY A O 1
ATOM 847 N N . CYS A 1 113 ? -12.616 3.250 -0.085 1.00 98.38 113 CYS A N 1
ATOM 848 C CA . CYS A 1 113 ? -11.419 2.598 0.449 1.00 98.38 113 CYS A CA 1
ATOM 849 C C . CYS A 1 113 ? -11.004 1.407 -0.425 1.00 98.38 113 CYS A C 1
ATOM 851 O O . CYS A 1 113 ? -9.881 1.367 -0.917 1.00 98.38 113 CYS A O 1
ATOM 853 N N . CYS A 1 114 ? -11.921 0.482 -0.719 1.00 98.50 114 CYS A N 1
ATOM 854 C CA . CYS A 1 114 ? -11.604 -0.674 -1.560 1.00 98.50 114 CYS A CA 1
ATOM 855 C C . CYS A 1 114 ? -11.333 -0.333 -3.034 1.00 98.50 114 CYS A C 1
ATOM 857 O O . CYS A 1 114 ? -10.778 -1.165 -3.751 1.00 98.50 114 CYS A O 1
ATOM 859 N N . ALA A 1 115 ? -11.705 0.859 -3.508 1.00 98.12 115 ALA A N 1
ATOM 860 C CA . ALA A 1 115 ? -11.238 1.378 -4.790 1.00 98.12 115 ALA A CA 1
ATOM 861 C C . ALA A 1 115 ? -9.772 1.841 -4.702 1.00 98.12 115 ALA A C 1
ATOM 863 O O . ALA A 1 115 ? -8.969 1.434 -5.537 1.00 98.12 115 ALA A O 1
ATOM 864 N N . GLY A 1 116 ? -9.405 2.602 -3.663 1.00 96.06 116 GLY A N 1
ATOM 865 C CA . GLY A 1 116 ? -8.026 3.046 -3.418 1.00 96.06 116 GLY A CA 1
ATOM 866 C C . GLY A 1 116 ? -7.049 1.891 -3.170 1.00 96.06 116 GLY A C 1
ATOM 867 O O . GLY A 1 116 ? -6.023 1.799 -3.836 1.00 96.06 116 GLY A O 1
ATOM 868 N N . VAL A 1 117 ? -7.394 0.934 -2.301 1.00 96.69 117 VAL A N 1
ATOM 869 C CA . VAL A 1 117 ? -6.548 -0.251 -2.039 1.00 96.69 117 VAL A CA 1
ATOM 870 C C . VAL A 1 117 ? -6.321 -1.072 -3.318 1.00 96.69 117 VAL A C 1
ATOM 872 O O . VAL A 1 117 ? -5.217 -1.565 -3.542 1.00 96.69 117 VAL A O 1
ATOM 875 N N . ARG A 1 118 ? -7.333 -1.184 -4.193 1.00 95.94 118 ARG A N 1
ATOM 876 C CA . ARG A 1 118 ? -7.193 -1.867 -5.489 1.00 95.94 118 ARG A CA 1
ATOM 877 C C . ARG A 1 118 ? -6.348 -1.067 -6.483 1.00 95.94 118 ARG A C 1
ATOM 879 O O . ARG A 1 118 ? -5.483 -1.663 -7.108 1.00 95.94 118 ARG A O 1
ATOM 886 N N . SER A 1 119 ? -6.534 0.253 -6.565 1.00 94.12 119 SER A N 1
ATOM 887 C CA . SER A 1 119 ? -5.683 1.168 -7.347 1.00 94.12 119 SER A CA 1
ATOM 888 C C . SER A 1 119 ? -4.202 0.997 -6.989 1.00 94.12 119 SER A C 1
ATOM 890 O O . SER A 1 119 ? -3.368 0.808 -7.870 1.00 94.12 119 SER A O 1
ATOM 892 N N . LEU A 1 120 ? -3.879 0.951 -5.692 1.00 93.50 120 LEU A N 1
ATOM 893 C CA . LEU A 1 120 ? -2.511 0.727 -5.215 1.00 93.50 120 LEU A CA 1
ATOM 894 C C . LEU A 1 120 ? -1.973 -0.669 -5.547 1.00 93.50 120 LEU A C 1
ATOM 896 O O .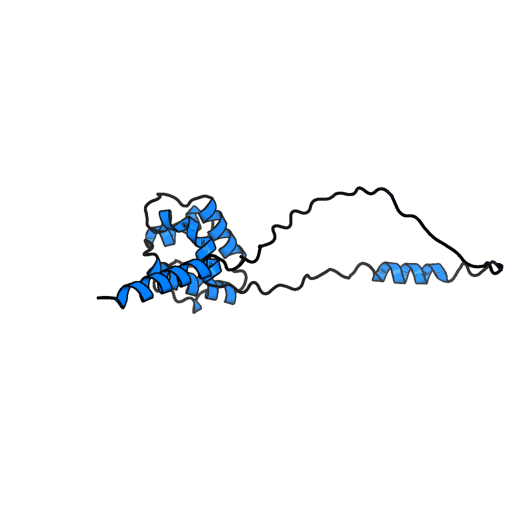 LEU A 1 120 ? -0.801 -0.796 -5.891 1.00 93.50 120 LEU A O 1
ATOM 900 N N . TYR A 1 121 ? -2.808 -1.706 -5.464 1.00 92.38 121 TYR A N 1
ATOM 901 C CA . TYR A 1 121 ? -2.414 -3.069 -5.829 1.00 92.38 121 TYR A CA 1
ATOM 902 C C . TYR A 1 121 ? -2.156 -3.210 -7.340 1.00 92.38 121 TYR A C 1
ATOM 904 O O . TYR A 1 121 ? -1.158 -3.803 -7.735 1.00 92.38 121 TYR A O 1
ATOM 912 N N . GLU A 1 122 ? -3.007 -2.613 -8.17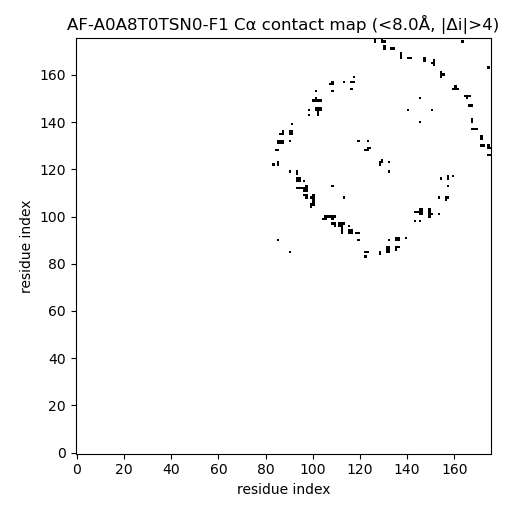9 1.00 92.06 122 GLU A N 1
ATOM 913 C CA . GLU A 1 122 ? -2.860 -2.585 -9.643 1.00 92.06 122 GLU A CA 1
ATOM 914 C C . GLU A 1 122 ? -1.689 -1.695 -10.109 1.00 92.06 122 GLU A C 1
ATOM 916 O O . GLU A 1 122 ? -1.093 -1.963 -11.149 1.00 92.06 122 GLU A O 1
ATOM 921 N N . ALA A 1 123 ? -1.327 -0.659 -9.343 1.00 88.94 123 ALA A N 1
ATOM 922 C CA . ALA A 1 123 ? -0.176 0.205 -9.626 1.00 88.94 123 ALA A CA 1
ATOM 923 C C . ALA A 1 123 ? 1.175 -0.384 -9.171 1.00 88.94 123 ALA A C 1
ATOM 925 O O . ALA A 1 123 ? 2.222 0.073 -9.627 1.00 88.94 123 ALA A O 1
ATOM 926 N N . ALA A 1 124 ? 1.175 -1.380 -8.281 1.00 91.94 124 ALA A N 1
ATOM 927 C CA . ALA A 1 124 ? 2.380 -2.010 -7.745 1.00 91.94 124 ALA A CA 1
ATOM 928 C C . ALA A 1 124 ? 2.772 -3.281 -8.531 1.00 91.94 124 ALA A C 1
ATOM 930 O O . ALA A 1 124 ? 2.932 -4.360 -7.956 1.00 91.94 124 ALA A O 1
ATOM 931 N N . ASP A 1 125 ? 2.914 -3.156 -9.855 1.00 90.62 125 ASP A N 1
ATOM 932 C CA . ASP A 1 125 ? 3.156 -4.279 -10.778 1.00 90.62 125 ASP A CA 1
ATOM 933 C C . ASP A 1 125 ? 4.601 -4.815 -10.716 1.00 90.62 125 ASP A C 1
ATOM 935 O O . ASP A 1 125 ? 4.830 -6.027 -10.791 1.00 90.62 125 ASP A O 1
ATOM 939 N N . THR A 1 126 ? 5.599 -3.960 -10.462 1.00 92.00 126 THR A N 1
ATOM 940 C CA . THR A 1 126 ? 6.987 -4.409 -10.255 1.00 92.00 126 THR A CA 1
ATOM 941 C C . THR A 1 126 ? 7.353 -4.619 -8.784 1.00 92.00 126 THR A C 1
ATOM 943 O O . THR A 1 126 ? 6.799 -4.005 -7.870 1.00 92.00 126 THR A O 1
ATOM 946 N N . ILE A 1 127 ? 8.390 -5.435 -8.557 1.00 93.12 127 ILE A N 1
ATOM 947 C CA . ILE A 1 127 ? 8.997 -5.655 -7.233 1.00 93.12 127 ILE A CA 1
ATOM 948 C C . ILE A 1 127 ? 9.378 -4.319 -6.570 1.00 93.12 127 ILE A C 1
ATOM 950 O O . ILE A 1 127 ? 9.135 -4.105 -5.385 1.00 93.12 127 ILE A O 1
ATOM 954 N N . ALA A 1 128 ? 9.951 -3.387 -7.340 1.00 93.38 128 ALA A N 1
ATOM 955 C CA . ALA A 1 128 ? 10.371 -2.083 -6.833 1.00 93.38 128 ALA A CA 1
ATOM 956 C C . ALA A 1 128 ? 9.180 -1.234 -6.350 1.00 93.38 128 ALA A C 1
ATOM 958 O O . ALA A 1 128 ? 9.266 -0.593 -5.302 1.00 93.38 128 ALA A O 1
ATOM 959 N N . GLU A 1 129 ? 8.060 -1.268 -7.073 1.00 93.06 129 GLU A N 1
ATOM 960 C CA . GLU A 1 129 ? 6.840 -0.529 -6.729 1.00 93.06 129 GLU A CA 1
ATOM 961 C C . GLU A 1 129 ? 6.116 -1.160 -5.529 1.00 93.06 129 GLU A C 1
ATOM 963 O O . GLU A 1 129 ? 5.656 -0.427 -4.651 1.00 93.06 129 GLU A O 1
ATOM 968 N N . ARG A 1 130 ? 6.109 -2.498 -5.396 1.00 93.75 130 ARG A N 1
ATOM 969 C CA . ARG A 1 130 ? 5.632 -3.183 -4.175 1.00 93.75 130 ARG A CA 1
ATOM 970 C C . ARG A 1 130 ? 6.450 -2.805 -2.943 1.00 93.75 130 ARG A C 1
ATOM 972 O O . ARG A 1 130 ? 5.873 -2.464 -1.910 1.00 93.75 130 ARG A O 1
ATOM 979 N N . ARG A 1 131 ? 7.782 -2.788 -3.057 1.00 94.69 131 ARG A N 1
ATOM 980 C CA . ARG A 1 131 ? 8.688 -2.385 -1.964 1.00 94.69 131 ARG A CA 1
ATOM 981 C C . ARG A 1 131 ? 8.502 -0.919 -1.574 1.00 94.69 131 ARG A C 1
ATOM 983 O O . ARG A 1 131 ? 8.363 -0.628 -0.389 1.00 94.69 131 ARG A O 1
ATOM 990 N N . ALA A 1 132 ? 8.405 -0.016 -2.552 1.00 94.50 132 ALA A N 1
ATOM 991 C CA 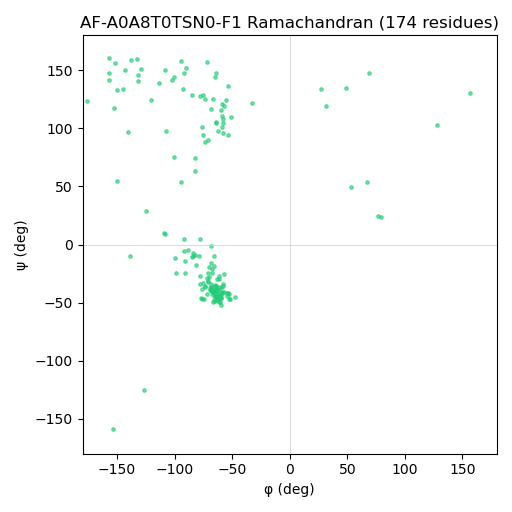. ALA A 1 132 ? 8.104 1.395 -2.309 1.00 94.50 132 ALA A CA 1
ATOM 99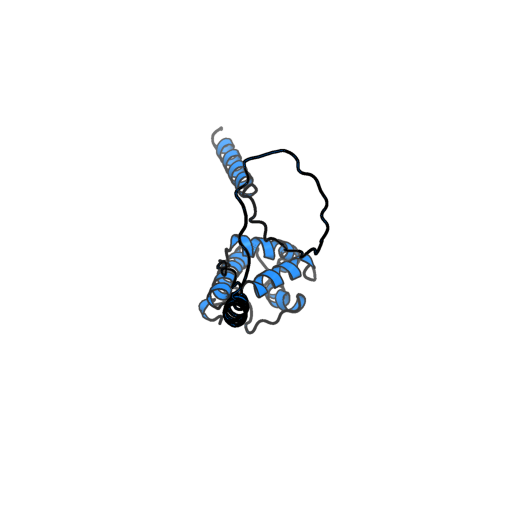2 C C . ALA A 1 132 ? 6.741 1.582 -1.616 1.00 94.50 132 ALA A C 1
ATOM 994 O O . ALA A 1 132 ? 6.650 2.291 -0.614 1.00 94.50 132 ALA A O 1
ATOM 995 N N . THR A 1 133 ? 5.698 0.893 -2.093 1.00 94.06 133 THR A N 1
ATOM 996 C CA . THR A 1 133 ? 4.356 0.916 -1.484 1.00 94.06 133 THR A CA 1
ATOM 997 C C . THR A 1 133 ? 4.398 0.423 -0.037 1.00 94.06 133 THR A C 1
ATOM 999 O O . THR A 1 133 ? 3.826 1.063 0.845 1.00 94.06 133 THR A O 1
ATOM 1002 N N . CYS A 1 134 ? 5.126 -0.665 0.233 1.00 94.94 134 CYS A N 1
ATOM 1003 C CA . CYS A 1 134 ? 5.299 -1.211 1.576 1.00 94.94 134 CYS A CA 1
ATOM 1004 C C . CYS A 1 134 ? 5.959 -0.215 2.541 1.00 94.94 134 CYS A C 1
ATOM 1006 O O . CYS A 1 134 ? 5.400 0.029 3.607 1.00 94.94 134 CYS A O 1
ATOM 1008 N N . GLU A 1 135 ? 7.075 0.426 2.176 1.00 94.12 135 GLU A N 1
ATOM 1009 C CA . GLU A 1 135 ? 7.748 1.397 3.062 1.00 94.12 135 GLU A CA 1
ATOM 1010 C C . GLU A 1 135 ? 6.868 2.629 3.351 1.00 94.12 135 GLU A C 1
ATOM 1012 O O . GLU A 1 135 ? 6.815 3.135 4.480 1.00 94.12 135 GLU A O 1
ATOM 1017 N N . CYS A 1 136 ? 6.090 3.072 2.357 1.00 93.81 136 CYS A N 1
ATOM 1018 C CA . CYS A 1 136 ? 5.084 4.114 2.544 1.00 93.81 136 CYS A CA 1
ATOM 1019 C C . CYS A 1 136 ? 3.977 3.686 3.526 1.00 93.81 136 CYS A C 1
ATOM 1021 O O . CYS A 1 136 ? 3.639 4.448 4.434 1.00 93.81 136 CYS A O 1
ATOM 1023 N N . LEU A 1 137 ? 3.431 2.471 3.388 1.00 93.62 137 LEU A N 1
ATOM 1024 C CA . LEU A 1 137 ? 2.381 1.938 4.268 1.00 93.62 137 LEU A CA 1
ATOM 1025 C C . LEU A 1 137 ? 2.890 1.639 5.687 1.00 93.62 137 LEU A C 1
ATOM 1027 O O . LEU A 1 137 ? 2.189 1.920 6.659 1.00 93.62 137 LEU A O 1
ATOM 1031 N N . LYS A 1 138 ? 4.122 1.141 5.824 1.00 92.06 138 LYS A N 1
ATOM 1032 C CA . LYS A 1 138 ? 4.808 0.903 7.103 1.00 92.06 138 LYS A CA 1
ATOM 1033 C C . LYS A 1 138 ? 4.982 2.205 7.886 1.00 92.06 138 LYS A C 1
ATOM 1035 O O . LYS A 1 138 ? 4.657 2.275 9.071 1.00 92.06 138 LYS A O 1
ATOM 1040 N N . THR A 1 139 ? 5.396 3.269 7.197 1.00 88.31 139 THR A N 1
ATOM 1041 C CA . THR A 1 139 ? 5.455 4.626 7.761 1.00 88.31 139 THR A CA 1
ATOM 1042 C C . THR A 1 139 ? 4.059 5.142 8.135 1.00 88.31 139 THR A C 1
ATOM 1044 O O . THR A 1 139 ? 3.871 5.689 9.224 1.00 88.31 139 THR A O 1
ATOM 1047 N N . ALA A 1 140 ? 3.062 4.940 7.264 1.00 90.00 140 ALA A N 1
ATOM 1048 C CA . ALA A 1 140 ? 1.684 5.378 7.482 1.00 90.00 140 ALA A CA 1
ATOM 1049 C C . ALA A 1 140 ? 1.043 4.731 8.720 1.00 90.00 140 ALA A C 1
ATOM 1051 O O . ALA A 1 140 ? 0.417 5.430 9.516 1.00 90.00 140 ALA A O 1
ATOM 1052 N N . TYR A 1 141 ? 1.231 3.420 8.909 1.00 89.94 141 TYR A N 1
ATOM 1053 C CA . TYR A 1 141 ? 0.665 2.635 10.011 1.00 89.94 141 TYR A CA 1
ATOM 1054 C C . TYR A 1 141 ? 0.951 3.272 11.381 1.00 89.94 141 TYR A C 1
ATOM 1056 O O . TYR A 1 141 ? 0.039 3.459 12.191 1.00 89.94 141 TYR A O 1
ATOM 1064 N N . LEU A 1 142 ? 2.207 3.679 11.601 1.00 84.50 142 LEU A N 1
ATOM 1065 C CA . LEU A 1 142 ? 2.663 4.335 12.829 1.00 84.50 142 LEU A CA 1
ATOM 1066 C C . LEU A 1 142 ? 2.072 5.743 13.008 1.00 84.50 142 LEU A C 1
ATOM 1068 O O . LEU A 1 142 ? 1.802 6.156 14.133 1.00 84.50 142 LEU A O 1
ATOM 1072 N N . GLN A 1 143 ? 1.857 6.482 11.915 1.00 86.94 143 GLN A N 1
ATOM 1073 C CA . GLN A 1 143 ? 1.312 7.845 11.954 1.00 86.94 143 GLN A CA 1
ATOM 1074 C C . GLN A 1 143 ? -0.199 7.879 12.203 1.00 86.94 143 GLN A C 1
ATOM 1076 O O . GLN A 1 143 ? -0.681 8.760 12.914 1.00 86.94 143 GLN A O 1
ATOM 1081 N N . VAL A 1 144 ? -0.953 6.940 11.622 1.00 87.81 144 VAL A N 1
ATOM 1082 C CA . VAL A 1 144 ? -2.425 6.923 11.709 1.00 87.81 144 VAL A CA 1
ATOM 1083 C C . VAL A 1 144 ? -2.958 6.090 12.876 1.00 87.81 144 VAL A C 1
ATOM 1085 O O . VAL A 1 144 ? -4.162 6.117 13.117 1.00 87.81 144 VAL A O 1
ATOM 1088 N N . GLN A 1 145 ? -2.082 5.385 13.605 1.00 87.94 145 GLN A N 1
ATOM 1089 C CA . GLN A 1 145 ? -2.434 4.463 14.696 1.00 87.94 145 GLN A CA 1
ATOM 1090 C C . GLN A 1 145 ? -3.468 3.413 14.253 1.00 87.94 145 GLN A C 1
ATOM 1092 O O . GLN A 1 145 ? -4.500 3.219 14.895 1.00 87.94 145 GLN A O 1
ATOM 1097 N N . ALA A 1 146 ? -3.205 2.759 13.117 1.00 94.00 146 ALA A N 1
ATOM 1098 C CA . ALA A 1 146 ? -4.075 1.703 12.610 1.00 94.00 146 ALA A CA 1
ATOM 1099 C C . ALA A 1 146 ? -4.097 0.492 13.560 1.00 94.00 146 ALA A C 1
ATOM 1101 O O . ALA A 1 146 ? -3.079 0.115 14.144 1.00 94.00 146 ALA A O 1
ATOM 1102 N N . GLN A 1 147 ? -5.257 -0.149 13.685 1.00 95.81 147 GLN A N 1
ATOM 1103 C CA . GLN A 1 147 ? -5.400 -1.420 14.385 1.00 95.81 147 GLN A CA 1
ATOM 1104 C C . GLN A 1 147 ? -4.847 -2.545 13.503 1.00 95.81 147 GLN A C 1
ATOM 1106 O O . GLN A 1 147 ? -5.245 -2.678 12.344 1.00 95.81 147 GLN A O 1
ATOM 1111 N N . LEU A 1 148 ? -3.960 -3.382 14.052 1.00 95.00 148 LEU A N 1
ATOM 1112 C CA . LEU A 1 148 ? -3.304 -4.458 13.297 1.00 95.00 148 LEU A CA 1
ATOM 1113 C C . LEU A 1 148 ? -4.310 -5.421 12.646 1.00 95.00 148 LEU A C 1
ATOM 1115 O O . LEU A 1 148 ? -4.147 -5.789 11.488 1.00 95.00 148 LEU A O 1
ATOM 1119 N N . SER A 1 149 ? -5.378 -5.768 13.365 1.00 95.75 149 SER A N 1
ATOM 1120 C CA . SER A 1 149 ? -6.476 -6.604 12.871 1.00 95.75 149 SER A CA 1
ATOM 1121 C C . SER A 1 149 ? -7.184 -5.995 11.657 1.00 95.75 149 SER A C 1
ATOM 1123 O O . SER A 1 149 ? -7.388 -6.690 10.667 1.00 95.75 149 SER A O 1
ATOM 1125 N N . ALA A 1 150 ? -7.509 -4.699 11.694 1.00 96.88 150 ALA A N 1
ATOM 1126 C CA . ALA A 1 150 ? -8.129 -4.000 10.567 1.00 96.88 150 ALA A CA 1
ATOM 1127 C C . ALA A 1 150 ? -7.164 -3.882 9.374 1.00 96.88 150 ALA A C 1
ATOM 1129 O O . ALA A 1 150 ? -7.563 -4.096 8.232 1.00 96.88 150 ALA A O 1
ATOM 1130 N N . ALA A 1 151 ? -5.879 -3.610 9.628 1.00 95.56 151 ALA A N 1
ATOM 1131 C CA . ALA A 1 151 ? -4.851 -3.560 8.587 1.00 95.56 151 ALA A CA 1
ATOM 1132 C C . ALA A 1 151 ? -4.626 -4.923 7.903 1.00 95.56 151 ALA A C 1
ATOM 1134 O O . ALA A 1 151 ? -4.391 -4.967 6.698 1.00 95.56 151 ALA A O 1
ATOM 1135 N N . GLN A 1 152 ? -4.730 -6.028 8.650 1.00 95.75 152 GLN A N 1
ATOM 1136 C CA . GLN A 1 152 ? -4.625 -7.395 8.126 1.00 95.75 152 GLN A CA 1
ATOM 1137 C C . GLN A 1 152 ? -5.899 -7.870 7.410 1.00 95.75 152 GLN A C 1
ATOM 1139 O O . GLN A 1 152 ? -5.793 -8.603 6.430 1.00 95.75 152 GLN A O 1
ATOM 1144 N N . ALA A 1 153 ? -7.085 -7.452 7.862 1.00 96.62 153 ALA A N 1
ATOM 1145 C CA . ALA A 1 153 ? -8.359 -7.790 7.223 1.00 96.62 153 ALA A CA 1
ATOM 1146 C C . ALA A 1 153 ? -8.593 -7.023 5.908 1.00 96.62 153 ALA A C 1
ATOM 1148 O O . ALA A 1 153 ? -9.117 -7.593 4.950 1.00 96.62 153 ALA A O 1
ATOM 1149 N N . LEU A 1 154 ? -8.153 -5.757 5.837 1.00 97.06 154 LEU A N 1
ATOM 1150 C CA . LEU A 1 154 ? -8.462 -4.827 4.745 1.00 97.06 154 LEU A CA 1
ATOM 1151 C C . LEU A 1 154 ? -8.271 -5.389 3.317 1.00 97.06 154 LEU A C 1
ATOM 1153 O O . LEU A 1 154 ? -9.168 -5.180 2.498 1.00 97.06 154 LEU A O 1
ATOM 1157 N N . PRO A 1 155 ? -7.174 -6.095 2.965 1.00 95.62 155 PRO A N 1
ATOM 1158 C CA . PRO A 1 155 ? -7.028 -6.648 1.619 1.00 95.62 155 PRO A CA 1
ATOM 1159 C C . PRO A 1 155 ? -8.131 -7.664 1.295 1.00 95.62 155 PRO A C 1
ATOM 1161 O O . PRO A 1 155 ? -8.764 -7.559 0.244 1.00 95.62 155 PRO A O 1
ATOM 1164 N N . GLY A 1 156 ? -8.413 -8.586 2.223 1.00 97.69 156 GLY A N 1
ATOM 1165 C CA . GLY A 1 156 ? -9.431 -9.626 2.063 1.00 97.69 156 GLY A CA 1
ATOM 1166 C C . GLY A 1 156 ? -10.848 -9.058 1.994 1.00 97.69 156 GLY A C 1
ATOM 1167 O O . GLY A 1 156 ? -11.600 -9.411 1.086 1.00 97.69 156 GLY A O 1
ATOM 1168 N N . ASP A 1 157 ? -11.178 -8.107 2.873 1.00 97.81 157 ASP A N 1
ATOM 1169 C CA . ASP A 1 157 ? -12.471 -7.406 2.873 1.00 97.81 157 ASP A CA 1
ATOM 1170 C C . ASP A 1 157 ? -12.709 -6.612 1.571 1.00 97.81 157 ASP A C 1
ATOM 1172 O O . ASP A 1 157 ? -13.850 -6.424 1.148 1.00 97.81 157 ASP A O 1
ATOM 1176 N N . CYS A 1 158 ? -11.636 -6.186 0.895 1.00 98.00 158 CYS A N 1
ATOM 1177 C CA . CYS A 1 158 ? -11.681 -5.533 -0.416 1.00 98.00 158 CYS A CA 1
ATOM 1178 C C . CYS A 1 158 ? -11.557 -6.491 -1.621 1.00 98.00 158 CYS A C 1
ATOM 1180 O O . CYS A 1 158 ? -11.522 -6.031 -2.772 1.00 98.00 158 CYS A O 1
ATOM 1182 N N . GLY A 1 159 ? -11.527 -7.808 -1.385 1.00 96.94 159 GLY A N 1
ATOM 1183 C CA . GLY A 1 159 ? -11.475 -8.845 -2.421 1.00 96.94 159 GLY A CA 1
ATOM 1184 C C . GLY A 1 159 ? -10.089 -9.079 -3.034 1.00 96.94 159 GLY A C 1
ATOM 1185 O O . GLY A 1 159 ? -10.003 -9.542 -4.170 1.00 96.94 159 GLY A O 1
ATOM 1186 N N . LEU A 1 160 ? -9.015 -8.741 -2.318 1.00 95.12 160 LEU A N 1
ATOM 1187 C CA . LEU A 1 160 ? -7.622 -8.941 -2.726 1.00 95.12 160 LEU A CA 1
ATOM 1188 C C . LEU A 1 160 ? -6.963 -10.052 -1.897 1.00 95.12 160 LEU A C 1
ATOM 1190 O O . LEU A 1 160 ? -7.273 -10.239 -0.722 1.00 95.12 160 LEU A O 1
ATOM 1194 N N . SER A 1 161 ? -5.998 -10.750 -2.497 1.00 92.56 161 SER A N 1
ATOM 1195 C CA . SER A 1 161 ? -5.178 -11.758 -1.820 1.00 92.56 161 SER A CA 1
ATOM 1196 C C . SER A 1 161 ? -3.708 -11.358 -1.894 1.00 92.56 161 SER A C 1
ATOM 1198 O O . SER A 1 161 ? -3.174 -11.165 -2.985 1.00 92.56 161 SER A O 1
ATOM 1200 N N . LEU A 1 162 ? -3.047 -11.255 -0.741 1.00 89.12 162 LEU A N 1
ATOM 1201 C CA . LEU A 1 162 ? -1.609 -10.993 -0.647 1.00 89.12 162 LEU A CA 1
ATOM 1202 C C . LEU A 1 162 ? -0.864 -12.299 -0.319 1.00 89.12 162 LEU A C 1
ATOM 1204 O O . LEU A 1 162 ? -1.357 -13.073 0.501 1.00 89.12 162 LEU A O 1
ATOM 1208 N N . PRO A 1 163 ? 0.324 -12.555 -0.899 1.00 87.44 163 PRO A N 1
ATOM 1209 C CA . PRO A 1 163 ? 1.138 -13.728 -0.567 1.00 87.44 163 PRO A CA 1
ATOM 1210 C C . PRO A 1 163 ? 1.920 -13.574 0.755 1.00 87.44 163 PRO A C 1
ATOM 1212 O O . PRO A 1 163 ? 2.709 -14.447 1.108 1.00 87.44 163 PRO A O 1
ATOM 1215 N N . TYR A 1 164 ? 1.715 -12.475 1.488 1.00 87.94 164 TYR A N 1
ATOM 1216 C CA . TYR A 1 164 ? 2.369 -12.150 2.756 1.00 87.94 164 TYR A CA 1
ATOM 1217 C C . TYR A 1 164 ? 1.367 -11.560 3.761 1.00 87.94 164 TYR A C 1
ATOM 1219 O O . TYR A 1 164 ? 0.319 -11.033 3.386 1.00 87.94 164 TYR A O 1
ATOM 1227 N N . ILE A 1 165 ? 1.709 -11.622 5.050 1.00 86.88 165 ILE A N 1
ATOM 1228 C CA . ILE A 1 165 ? 0.923 -11.032 6.141 1.00 86.88 165 ILE A CA 1
ATOM 1229 C C . ILE A 1 165 ? 1.443 -9.619 6.424 1.00 86.88 165 ILE A C 1
ATOM 1231 O O . ILE A 1 165 ? 2.647 -9.411 6.548 1.00 86.88 165 ILE A O 1
ATOM 1235 N N . ILE A 1 166 ? 0.539 -8.647 6.562 1.00 89.25 166 ILE A N 1
ATOM 1236 C CA . ILE A 1 166 ? 0.885 -7.280 6.974 1.00 89.25 166 ILE A CA 1
ATOM 1237 C C . ILE A 1 166 ? 1.219 -7.275 8.473 1.00 89.25 166 ILE A C 1
ATOM 1239 O O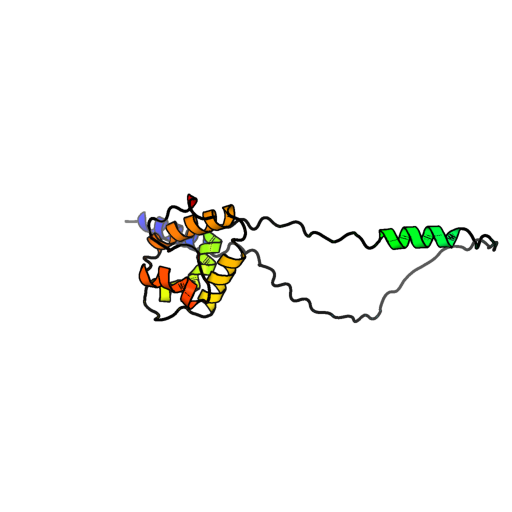 . ILE A 1 166 ? 0.393 -7.678 9.295 1.00 89.25 166 ILE A O 1
ATOM 1243 N N . THR A 1 167 ? 2.401 -6.783 8.845 1.00 89.94 167 THR A N 1
ATOM 1244 C CA . THR A 1 167 ? 2.802 -6.542 10.243 1.00 89.94 167 THR A CA 1
ATOM 1245 C C . THR A 1 167 ? 3.417 -5.141 10.392 1.00 89.94 167 THR A C 1
ATOM 1247 O O . THR A 1 167 ? 3.837 -4.561 9.389 1.00 89.94 167 THR A O 1
ATOM 1250 N N . PRO A 1 168 ? 3.482 -4.551 11.604 1.00 86.62 168 PRO A N 1
ATOM 1251 C CA . PRO A 1 168 ? 4.038 -3.202 11.795 1.00 86.62 168 PRO A CA 1
ATOM 1252 C C . PRO A 1 168 ? 5.550 -3.119 11.524 1.00 86.62 168 PRO A C 1
ATOM 1254 O O . PRO A 1 168 ? 6.089 -2.054 11.229 1.00 86.62 168 PRO A O 1
ATOM 1257 N N . ASP A 1 169 ? 6.238 -4.250 11.660 1.00 89.56 169 ASP A N 1
ATOM 1258 C CA . ASP A 1 169 ? 7.684 -4.425 11.567 1.00 89.56 169 ASP A CA 1
ATOM 1259 C C . ASP A 1 169 ? 8.163 -4.966 10.207 1.00 89.56 169 ASP A C 1
ATOM 1261 O O . ASP A 1 169 ? 9.360 -4.862 9.929 1.00 89.56 169 ASP A O 1
ATOM 1265 N N . ILE A 1 170 ? 7.243 -5.444 9.351 1.00 92.56 170 ILE A N 1
ATOM 1266 C CA . ILE A 1 170 ? 7.471 -6.118 8.055 1.00 92.56 170 ILE A CA 1
ATOM 1267 C C . ILE A 1 170 ? 8.707 -5.620 7.293 1.00 92.56 170 ILE A C 1
ATOM 1269 O O . ILE A 1 170 ? 8.818 -4.437 6.964 1.00 92.56 170 ILE A O 1
ATOM 1273 N N . ASP A 1 171 ? 9.650 -6.511 6.983 1.00 94.75 171 ASP A N 1
ATOM 1274 C CA . ASP A 1 171 ? 10.782 -6.158 6.125 1.00 94.75 171 ASP A CA 1
ATOM 1275 C C . ASP A 1 171 ? 10.322 -6.109 4.666 1.00 94.75 171 ASP A C 1
ATOM 1277 O O . ASP A 1 171 ? 10.195 -7.138 3.999 1.00 94.75 171 ASP A O 1
ATOM 1281 N N . CYS A 1 172 ? 10.088 -4.898 4.161 1.00 94.31 172 CYS A N 1
ATOM 1282 C CA . CYS A 1 172 ? 9.645 -4.678 2.792 1.00 94.31 172 CYS A CA 1
ATOM 1283 C C . CYS A 1 172 ? 10.610 -5.272 1.754 1.00 94.31 172 CYS A C 1
ATOM 1285 O O . CYS A 1 172 ? 10.165 -5.649 0.675 1.00 94.31 172 CYS A O 1
ATOM 1287 N N . ASN A 1 173 ? 11.900 -5.450 2.068 1.00 95.38 173 ASN A N 1
ATOM 1288 C CA . ASN A 1 173 ? 12.869 -6.070 1.156 1.00 95.38 173 ASN A CA 1
ATOM 1289 C C . ASN A 1 173 ? 12.579 -7.554 0.873 1.00 95.38 173 ASN A C 1
ATOM 1291 O O . ASN A 1 173 ? 13.071 -8.078 -0.126 1.00 95.38 173 ASN A O 1
ATOM 1295 N N . THR A 1 174 ? 11.771 -8.212 1.712 1.00 93.94 174 THR A N 1
ATOM 1296 C CA . THR A 1 174 ? 11.327 -9.605 1.519 1.00 93.94 174 THR A CA 1
ATOM 1297 C C . THR A 1 174 ? 10.135 -9.746 0.571 1.00 93.94 174 THR A C 1
ATOM 1299 O O . THR A 1 174 ? 9.799 -10.864 0.194 1.00 93.94 174 THR A O 1
ATOM 1302 N N . ILE A 1 175 ? 9.504 -8.640 0.155 1.00 91.50 175 ILE A N 1
ATOM 1303 C CA . ILE A 1 175 ? 8.398 -8.675 -0.808 1.00 91.50 175 ILE A CA 1
ATOM 1304 C C . ILE A 1 175 ? 8.958 -8.851 -2.222 1.00 91.50 175 ILE A C 1
ATOM 1306 O O . ILE A 1 175 ? 9.832 -8.091 -2.654 1.00 91.50 175 ILE A O 1
ATOM 1310 N N . GLU A 1 176 ? 8.442 -9.847 -2.938 1.00 85.44 176 GLU A N 1
ATOM 1311 C CA . GLU A 1 176 ? 8.694 -10.115 -4.363 1.00 85.44 176 GLU A CA 1
ATOM 1312 C C . GLU A 1 176 ? 7.570 -9.563 -5.248 1.00 85.44 176 GLU A C 1
ATOM 1314 O O . GLU A 1 176 ? 6.425 -9.410 -4.771 1.00 85.44 176 GLU A O 1
#

Secondary structure (DSSP, 8-state):
--SHHHHHHHHHHHHHHHTTSPP----------------------------------TTSHHHHHHHHHHHTT--------------HHHHHHHHGGGHHHHTTSSSS--HHHHHHHHHHHHH--SHHHHHHHHHHHHHHHHHHT--HHHHHHHHHHTT---SS---SS--GGG--

Foldseek 3Di:
DPDPVVVVVVVVVVVVVVVPDDDPPPDPDDDDDDDDDDDDDDDDDDDDDDDDDDDDDPPPVPVVVVVVVVVPPPPDPPDPPPLLDDDLVLLCVLQVQVLCQQQPVDPAGDPSNLVSVVVLVVSQPDLVSQLNSLVSVLVVCVVSVGDQVSVQCHQVSSPHDDPDGDDNPDDSNPGD

Sequence (176 aa):
MKKTIGNLLVISSYKYHAYTQPIPQHQHRSHSNQHTQPSHYLHAEGGATHQARAMTTKAISALAVVLLAAAAFHQQLAAPARAAYITCPAVLQDMTPCLPFLQGGDRSPSAGCCAGVRSLYEAADTIAERRATCECLKTAYLQVQAQLSAAQALPGDCGLSLPYIITPDIDCNTIE

InterPro domains:
  IPR000528 Plant non-specific lipid-transfer protein/Par allergen [PR00382] (87-103)
  IPR000528 Plant non-specific lipid-transfer protein/Par allergen [PR00382] (108-122)
  IPR000528 Plant non-specific lipid-transfer protein/Par allergen [PR00382] (129-144)
  IPR000528 Plant non-specific lipid-transfer protein/Par allergen [PR00382] (145-162)
  IPR000528 Plant non-specific lipid-transfer protein/Par allergen [PR00382] (163-174)
  IPR000528 Plant non-specific lipid-transfer protein/Par allergen [PS00597] (154-175)
  IPR000528 Plant non-specific lipid-transfer protein/Par allergen [PTHR33076] (61-173)
  IPR016140 Bifunctional inhibitor/plant lipid transfer protein/seed storage helical domain [PF00234] (88-172)
  IPR016140 Bifunctional inhibitor/plant lipid transfer protein/seed storage helical domain [SM00499] (88-172)
  IPR036312 Bifunctional inhibitor/plant lipid transfer protein/seed storage helical domain superfamily [G3DSA:1.10.110.10] (85-176)
  IPR036312 Bifunctional inhibitor/plant lipid transfer protein/seed storage helical domain superfamily [SSF47699] (86-175)